Protein AF-A0A9E5UFJ0-F1 (afdb_monomer_lite)

Secondary structure (DSSP, 8-state):
-HHHHHHIIIIIHHHHHHHS---S--EEEEETHHHHHHHHHHHH-TTS-SEEEEES--TTHHHHHHHHHHHHHHHH-TT--EEEEEEEES--HHHHHHHHHHHHHHHHH--TTEEEEEEEETT--TTTHHHHHHHHHHHHHTTT-SPPHHHHTS-HHHHHHHHHHHHHHHTS-----HHHHHHHHHHHHHTT-HHHHHHHHHHHHHH-TT-SHHHHHHHHHHHHTT-HHHHHHHHHHHHHHHHHHT-TTHHHHHHHHHHHHHHTT--

Sequence (267 aa):
ADNFLKFFEQELIPYVSEQYRVKGYRILVGHSFGGLFTVNALLTEPEMFDAYVAISPTFWWDDNYLARKARPFFKKNPDLRKFLYISMGNEGQLMTESADRFTLLLENEAPDGLVWHYEFMGDEDHGSTPHLTIYKALEDLYDGWELPPGLLDSTVAAVHEHFLKLSNRFGYEIDVPEAVLNMMGYTALGREDFDKAIKIFQLNTKKYPNSANVYDSLGEGYEAMGEFVKARENYAIAVEKGEQSGDPNLPIYRQHLKNMQEQLGLQ

Radius of gyration: 25.71 Å; chains: 1; bounding box: 57×36×76 Å

pLDDT: mean 96.62, std 3.27, range [61.44, 98.94]

Foldseek 3Di:
DVVVVCCLVPPVVVVCVVVDVDDLAAEQAAAACGLVVQLVCCLPPVNSHAEGQRELYQQPPPNRVSLVSVQVSLVVCLPDAHEYEYEHELEDDSSVVSVVSSVVSCVVRHHPNYHYYYYYHDVDYSVRRRVVSVVVSCCVLCPLVDDDPVPLQPDPVVLQVSQVVVCVSRVHRRDSDLVSLLSSLVVCVVVVVLVRSLVSLVVSCVVCVLALVSLQSNLVSCVSVVVLVSSLVSLVSSLVSCVVVVPPCNVVSVVSNVVSCVVVVHD

Structure (mmCIF, N/CA/C/O backbone):
data_AF-A0A9E5UFJ0-F1
#
_entry.id   AF-A0A9E5UFJ0-F1
#
loop_
_atom_site.group_PDB
_atom_site.id
_atom_site.type_symbol
_atom_site.label_atom_id
_atom_site.label_alt_id
_atom_site.label_comp_id
_atom_site.label_asym_id
_atom_site.label_entity_id
_atom_site.label_seq_id
_atom_site.pdbx_PDB_ins_code
_atom_site.Cartn_x
_atom_site.Cartn_y
_atom_site.Cartn_z
_atom_site.occupancy
_atom_site.B_iso_or_equiv
_atom_site.auth_seq_id
_atom_site.auth_comp_id
_atom_site.auth_asym_id
_atom_site.auth_atom_id
_atom_site.pdbx_PDB_model_num
ATOM 1 N N . ALA A 1 1 ? 25.205 -0.911 -14.865 1.00 86.38 1 ALA A N 1
ATOM 2 C CA . ALA A 1 1 ? 23.984 -1.257 -14.112 1.00 86.38 1 ALA A CA 1
ATOM 3 C C . ALA A 1 1 ? 24.296 -2.256 -12.999 1.00 86.38 1 ALA A C 1
ATOM 5 O O . ALA A 1 1 ? 23.948 -1.985 -11.863 1.00 86.38 1 ALA A O 1
ATOM 6 N N . ASP A 1 2 ? 25.024 -3.335 -13.286 1.00 90.81 2 ASP A N 1
ATOM 7 C CA . ASP A 1 2 ? 25.264 -4.444 -12.344 1.00 90.81 2 ASP A CA 1
ATOM 8 C C . ASP A 1 2 ? 25.906 -4.029 -11.013 1.00 90.81 2 ASP A C 1
ATOM 10 O O . ASP A 1 2 ? 25.433 -4.432 -9.958 1.00 90.81 2 ASP A O 1
ATOM 14 N N . ASN A 1 3 ? 26.932 -3.168 -11.025 1.00 95.75 3 ASN A N 1
ATOM 15 C CA . ASN A 1 3 ? 27.520 -2.662 -9.774 1.00 95.75 3 ASN A CA 1
ATOM 16 C C . ASN A 1 3 ? 26.509 -1.868 -8.931 1.00 95.75 3 ASN A C 1
ATOM 18 O O . ASN A 1 3 ? 26.571 -1.907 -7.709 1.00 95.75 3 ASN A O 1
ATOM 22 N N . PHE A 1 4 ? 25.571 -1.169 -9.574 1.00 97.06 4 PHE A N 1
ATOM 23 C CA . PHE A 1 4 ? 24.539 -0.417 -8.866 1.00 97.06 4 PHE A CA 1
ATOM 24 C C . PHE A 1 4 ? 23.442 -1.342 -8.322 1.00 97.06 4 PHE A C 1
ATOM 26 O O . PHE A 1 4 ? 22.991 -1.143 -7.203 1.00 97.06 4 PHE A O 1
ATOM 33 N N . LEU A 1 5 ? 23.083 -2.412 -9.043 1.00 96.44 5 LEU A N 1
ATOM 34 C CA . LEU A 1 5 ? 22.211 -3.469 -8.511 1.00 96.44 5 LEU A CA 1
ATOM 35 C C . LEU A 1 5 ? 22.833 -4.163 -7.294 1.00 96.44 5 LEU A C 1
ATOM 37 O O . LEU A 1 5 ? 22.152 -4.357 -6.293 1.00 96.44 5 LEU A O 1
ATOM 41 N N . LYS A 1 6 ? 24.139 -4.456 -7.335 1.00 97.06 6 LYS A N 1
ATOM 42 C CA . LYS A 1 6 ? 24.862 -5.000 -6.175 1.00 97.06 6 LYS A CA 1
ATOM 43 C C . LYS A 1 6 ? 24.830 -4.055 -4.981 1.00 97.06 6 LYS A C 1
ATOM 45 O O . LYS A 1 6 ? 24.650 -4.518 -3.865 1.00 97.06 6 LYS A O 1
ATOM 50 N N . PHE A 1 7 ? 24.954 -2.749 -5.208 1.00 98.12 7 PHE A N 1
ATOM 51 C CA . PHE A 1 7 ? 24.776 -1.760 -4.146 1.00 98.12 7 PHE A CA 1
ATOM 52 C C . PHE A 1 7 ? 23.373 -1.845 -3.515 1.00 98.12 7 PHE A C 1
ATOM 54 O O . PHE A 1 7 ? 23.260 -1.861 -2.290 1.00 98.12 7 PHE A O 1
ATOM 61 N N . PHE A 1 8 ? 22.304 -1.964 -4.315 1.00 97.56 8 PHE A N 1
ATOM 62 C CA . PHE A 1 8 ? 20.954 -2.168 -3.770 1.00 97.56 8 PHE A CA 1
ATOM 63 C C . PHE A 1 8 ? 20.869 -3.429 -2.909 1.00 97.56 8 PHE A C 1
ATOM 65 O O . PHE A 1 8 ? 20.405 -3.367 -1.772 1.00 97.56 8 PHE A O 1
ATOM 72 N N . GLU A 1 9 ? 21.328 -4.554 -3.450 1.00 96.12 9 GLU A N 1
ATOM 73 C CA . GLU A 1 9 ? 21.218 -5.871 -2.826 1.00 96.12 9 GLU A CA 1
ATOM 74 C C . GLU A 1 9 ? 22.064 -6.006 -1.553 1.00 96.12 9 GLU A C 1
ATOM 76 O O . GLU A 1 9 ? 21.598 -6.546 -0.552 1.00 96.12 9 GLU A O 1
ATOM 81 N N . GLN A 1 10 ? 23.309 -5.532 -1.593 1.00 97.81 10 GLN A N 1
ATOM 82 C CA . GLN A 1 10 ? 24.324 -5.844 -0.584 1.00 97.81 10 GLN A CA 1
ATOM 83 C C . GLN A 1 10 ? 24.510 -4.728 0.442 1.00 97.81 10 GLN A C 1
ATOM 85 O O . GLN A 1 10 ? 25.024 -4.989 1.527 1.00 97.81 10 GLN A O 1
ATOM 90 N N . GLU A 1 11 ? 24.091 -3.501 0.123 1.00 98.38 11 GLU A N 1
ATOM 91 C CA . GLU A 1 11 ? 24.299 -2.340 0.990 1.00 98.38 11 GLU A CA 1
ATOM 92 C C . GLU A 1 11 ? 22.971 -1.678 1.367 1.00 98.38 11 GLU A C 1
ATOM 94 O O . GLU A 1 11 ? 22.593 -1.676 2.539 1.00 98.38 11 GLU A O 1
ATOM 99 N N . LEU A 1 12 ? 22.223 -1.150 0.391 1.00 97.88 12 LEU A N 1
ATOM 100 C CA . LEU A 1 12 ? 21.069 -0.291 0.675 1.00 97.88 12 LEU A CA 1
ATOM 101 C C . LEU A 1 12 ? 19.893 -1.044 1.311 1.00 97.88 12 LEU A C 1
ATOM 103 O O . LEU A 1 12 ? 19.375 -0.613 2.342 1.00 97.88 12 LEU A O 1
ATOM 107 N N . ILE A 1 13 ? 19.452 -2.154 0.711 1.00 96.69 13 ILE A N 1
ATOM 108 C CA . ILE A 1 13 ? 18.313 -2.930 1.225 1.00 96.69 13 ILE A CA 1
ATOM 109 C C . ILE A 1 13 ? 18.620 -3.502 2.623 1.00 96.69 13 ILE A C 1
ATOM 111 O O . ILE A 1 13 ? 17.766 -3.343 3.506 1.00 96.69 13 ILE A O 1
ATOM 115 N N . PRO A 1 14 ? 19.799 -4.111 2.880 1.00 97.44 14 PRO A N 1
ATOM 116 C CA . PRO A 1 14 ? 20.175 -4.554 4.221 1.00 97.44 14 PRO A CA 1
ATOM 117 C C . PRO A 1 14 ? 20.192 -3.415 5.242 1.00 97.44 14 PRO A C 1
ATOM 119 O O . PRO A 1 14 ? 19.582 -3.553 6.300 1.00 97.44 14 PRO A O 1
ATOM 122 N N . TYR A 1 15 ? 20.799 -2.272 4.902 1.00 98.19 15 TYR A N 1
ATOM 123 C CA . TYR A 1 15 ? 20.869 -1.117 5.798 1.00 98.19 15 TYR A CA 1
ATOM 124 C C . TYR A 1 15 ? 19.476 -0.636 6.227 1.00 98.19 15 TYR A C 1
ATOM 126 O O . TYR A 1 15 ? 19.201 -0.503 7.417 1.00 98.19 15 TYR A O 1
ATOM 134 N N . VAL A 1 16 ? 18.558 -0.429 5.277 1.00 97.25 16 VAL A N 1
ATOM 135 C CA . VAL A 1 16 ? 17.190 0.019 5.599 1.00 97.25 16 VAL A CA 1
ATOM 136 C C . VAL A 1 16 ? 16.449 -1.026 6.440 1.00 97.25 16 VAL A C 1
ATOM 138 O O . VAL A 1 16 ? 15.744 -0.662 7.380 1.00 97.25 16 VAL A O 1
ATOM 141 N N . SER A 1 17 ? 16.632 -2.313 6.136 1.00 95.38 17 SER A N 1
ATOM 142 C CA . SER A 1 17 ? 15.972 -3.410 6.859 1.00 95.38 17 SER A CA 1
ATOM 143 C C . SER A 1 17 ? 16.470 -3.562 8.301 1.00 95.38 17 SER A C 1
ATOM 145 O O . SER A 1 17 ? 15.717 -4.014 9.159 1.00 95.38 17 SER A O 1
ATOM 147 N N . GLU A 1 18 ? 17.720 -3.188 8.581 1.00 97.38 18 GLU A N 1
ATOM 148 C CA . GLU A 1 18 ? 18.283 -3.184 9.936 1.00 97.38 18 GLU A CA 1
ATOM 149 C C . GLU A 1 18 ? 17.803 -1.975 10.753 1.00 97.38 18 GLU A C 1
ATOM 151 O O . GLU A 1 18 ? 17.524 -2.097 11.945 1.00 97.38 18 GLU A O 1
ATOM 156 N N . GLN A 1 19 ? 17.681 -0.806 10.118 1.00 97.94 19 GLN A N 1
ATOM 157 C CA . GLN A 1 19 ? 17.312 0.437 10.805 1.00 97.94 19 GLN A CA 1
ATOM 158 C C . GLN A 1 19 ? 15.801 0.594 11.018 1.00 97.94 19 GLN A C 1
ATOM 160 O O . GLN A 1 19 ? 15.373 1.278 11.951 1.00 97.94 19 GLN A O 1
ATOM 165 N N . TYR A 1 20 ? 14.978 -0.025 10.169 1.00 96.88 20 TYR A N 1
ATOM 166 C CA . TYR A 1 20 ? 13.533 0.171 10.169 1.00 96.88 20 TYR A CA 1
ATOM 167 C C . TYR A 1 20 ? 12.770 -1.147 10.077 1.00 96.88 20 TYR A C 1
ATOM 169 O O . TYR A 1 20 ? 13.178 -2.099 9.417 1.00 96.88 20 TYR A O 1
ATOM 177 N N . ARG A 1 21 ? 11.576 -1.175 10.682 1.00 94.06 21 ARG A N 1
ATOM 178 C CA . ARG A 1 21 ? 10.608 -2.254 10.452 1.00 94.06 21 ARG A CA 1
ATOM 179 C C . ARG A 1 21 ? 10.022 -2.109 9.052 1.00 94.06 21 ARG A C 1
ATOM 181 O O . ARG A 1 21 ? 9.056 -1.376 8.856 1.00 94.06 21 ARG A O 1
ATOM 188 N N . VAL A 1 22 ? 10.614 -2.805 8.095 1.00 93.38 22 VAL A N 1
ATOM 189 C CA . VAL A 1 22 ? 10.139 -2.852 6.711 1.00 93.38 22 VAL A CA 1
ATOM 190 C C . VAL A 1 22 ? 9.169 -4.011 6.490 1.00 93.38 22 VAL A C 1
ATOM 192 O O . VAL A 1 22 ? 9.245 -5.048 7.150 1.00 93.38 22 VAL A O 1
ATOM 195 N N . LYS A 1 23 ? 8.248 -3.835 5.541 1.00 90.31 23 LYS A N 1
ATOM 196 C CA . LYS A 1 23 ? 7.458 -4.928 4.960 1.00 90.31 23 LYS A CA 1
ATOM 197 C C . LYS A 1 23 ? 8.172 -5.452 3.709 1.00 90.31 23 LYS A C 1
ATOM 199 O O . LYS A 1 23 ? 9.021 -4.767 3.148 1.00 90.31 23 LYS A O 1
ATOM 204 N N . GLY A 1 24 ? 7.852 -6.677 3.298 1.00 86.06 24 GLY A N 1
ATOM 205 C CA . GLY A 1 24 ? 8.585 -7.391 2.245 1.00 86.06 24 GLY A CA 1
ATOM 206 C C . GLY A 1 24 ? 8.405 -6.853 0.822 1.00 86.06 24 GLY A C 1
ATOM 207 O O . GLY A 1 24 ? 9.169 -7.263 -0.042 1.00 86.06 24 GLY A O 1
ATOM 208 N N . TYR A 1 25 ? 7.447 -5.949 0.589 1.00 95.50 25 TYR A N 1
ATOM 209 C CA . TYR A 1 25 ? 7.099 -5.452 -0.744 1.00 95.50 25 TYR A CA 1
ATOM 210 C C . TYR A 1 25 ? 7.914 -4.214 -1.128 1.00 95.50 25 TYR A C 1
ATOM 212 O O . TYR A 1 25 ? 7.813 -3.175 -0.468 1.00 95.50 25 TYR A O 1
ATOM 220 N N . ARG A 1 26 ? 8.717 -4.306 -2.191 1.00 97.12 26 ARG A N 1
ATOM 221 C CA . ARG A 1 26 ? 9.642 -3.240 -2.609 1.00 97.12 26 ARG A CA 1
ATOM 222 C C . ARG A 1 26 ? 9.256 -2.661 -3.966 1.00 97.12 26 ARG A C 1
ATOM 224 O O . ARG A 1 26 ? 9.052 -3.393 -4.931 1.00 97.12 26 ARG A O 1
ATOM 231 N N . ILE A 1 27 ? 9.223 -1.333 -4.045 1.00 98.25 27 ILE A N 1
ATOM 232 C CA . ILE A 1 27 ? 8.884 -0.583 -5.259 1.00 98.25 27 ILE A CA 1
ATOM 233 C C . ILE A 1 27 ? 10.139 0.147 -5.744 1.00 98.25 27 ILE A C 1
ATOM 235 O O . ILE A 1 27 ? 10.720 0.931 -4.993 1.00 98.25 27 ILE A O 1
ATOM 239 N N . LEU A 1 28 ? 10.552 -0.088 -6.991 1.00 98.69 28 LEU A N 1
ATOM 240 C CA . LEU A 1 28 ? 11.631 0.659 -7.637 1.00 98.69 28 LEU A CA 1
ATOM 241 C C . LEU A 1 28 ? 11.049 1.719 -8.572 1.00 98.69 28 LEU A C 1
ATOM 243 O O . LEU A 1 28 ? 10.367 1.391 -9.540 1.00 98.69 28 LEU A O 1
ATOM 247 N N . VAL A 1 29 ? 11.364 2.986 -8.312 1.00 98.75 29 VAL A N 1
ATOM 248 C CA . VAL A 1 29 ? 10.934 4.124 -9.134 1.00 98.75 29 VAL A CA 1
ATOM 249 C C . VAL A 1 29 ? 12.154 4.760 -9.787 1.00 98.75 29 VAL A C 1
ATOM 251 O O . VAL A 1 29 ? 13.131 5.068 -9.105 1.00 98.75 29 VAL A O 1
ATOM 254 N N . GLY A 1 30 ? 12.104 4.979 -11.099 1.00 98.50 30 GLY A N 1
ATOM 255 C CA . GLY A 1 30 ? 13.200 5.608 -11.830 1.00 98.50 30 GLY A CA 1
ATOM 256 C C . GLY A 1 30 ? 12.712 6.472 -12.982 1.00 98.50 30 GLY A C 1
ATOM 257 O O . GLY A 1 30 ? 11.787 6.095 -13.694 1.00 98.50 30 GLY A O 1
ATOM 258 N N . HIS A 1 31 ? 13.366 7.618 -13.178 1.00 98.62 31 HIS A N 1
ATOM 259 C CA . HIS A 1 31 ? 13.064 8.591 -14.232 1.00 98.62 31 HIS A CA 1
ATOM 260 C C . HIS A 1 31 ? 14.179 8.671 -15.271 1.00 98.62 31 HIS A C 1
ATOM 262 O O . HIS A 1 31 ? 15.356 8.621 -14.909 1.00 98.62 31 HIS A O 1
ATOM 268 N N . SER A 1 32 ? 13.829 8.784 -16.556 1.00 97.62 32 SER A N 1
ATOM 269 C CA . SER A 1 32 ? 14.792 8.917 -17.657 1.00 97.62 32 SER A CA 1
ATOM 270 C C . SER A 1 32 ? 15.726 7.697 -17.737 1.00 97.62 32 SER A C 1
ATOM 272 O O . SER A 1 32 ? 15.267 6.552 -17.809 1.00 97.62 32 SER A O 1
ATOM 274 N N . PHE A 1 33 ? 17.043 7.886 -17.629 1.00 97.44 33 PHE A N 1
ATOM 275 C CA . PHE A 1 33 ? 18.000 6.783 -17.459 1.00 97.44 33 PHE A CA 1
ATOM 276 C C . PHE A 1 33 ? 17.751 5.944 -16.197 1.00 97.44 33 PHE A C 1
ATOM 278 O O . PHE A 1 33 ? 18.062 4.754 -16.178 1.00 97.44 33 PHE A O 1
ATOM 285 N N . GLY A 1 34 ? 17.161 6.532 -15.156 1.00 98.19 34 GLY A N 1
ATOM 286 C CA . GLY A 1 34 ? 16.645 5.794 -14.008 1.00 98.19 34 GLY A CA 1
ATOM 287 C C . GLY A 1 34 ? 15.499 4.863 -14.402 1.00 98.19 34 GLY A C 1
ATOM 288 O O . GLY A 1 34 ? 15.474 3.731 -13.944 1.00 98.19 34 GLY A O 1
ATOM 289 N N . GLY A 1 35 ? 14.608 5.279 -15.307 1.00 98.31 35 GLY A N 1
ATOM 290 C CA . GLY A 1 35 ? 13.542 4.426 -15.846 1.00 98.31 35 GLY A CA 1
ATOM 291 C C . GLY A 1 35 ? 14.097 3.274 -16.687 1.00 98.31 35 GLY A C 1
ATOM 292 O O . GLY A 1 35 ? 13.662 2.131 -16.548 1.00 98.31 35 GLY A O 1
ATOM 293 N N . LEU A 1 36 ? 15.140 3.541 -17.485 1.00 98.12 36 LEU A N 1
ATOM 294 C CA . LEU A 1 36 ? 15.909 2.496 -18.172 1.00 98.12 36 LEU A CA 1
ATOM 295 C C . LEU A 1 36 ? 16.512 1.500 -17.163 1.00 98.12 36 LEU A C 1
ATOM 297 O O . LEU A 1 36 ? 16.422 0.287 -17.351 1.00 98.12 36 LEU A O 1
ATOM 301 N N . PHE A 1 37 ? 17.108 1.993 -16.074 1.00 98.56 37 PHE A N 1
ATOM 302 C CA . PHE A 1 37 ? 17.633 1.143 -15.005 1.00 98.56 37 PHE A CA 1
ATOM 303 C C . PHE A 1 37 ? 16.533 0.328 -14.316 1.00 98.56 37 PHE A C 1
ATOM 305 O O . PHE A 1 37 ? 16.739 -0.861 -14.085 1.00 98.56 37 PHE A O 1
ATOM 312 N N . THR A 1 38 ? 15.370 0.923 -14.047 1.00 98.75 38 THR A N 1
ATOM 313 C CA . THR A 1 38 ? 14.215 0.256 -13.435 1.00 98.75 38 THR A CA 1
ATOM 314 C C . THR A 1 38 ? 13.783 -0.961 -14.245 1.00 98.75 38 THR A C 1
ATOM 316 O O . THR A 1 38 ? 13.687 -2.063 -13.708 1.00 98.75 38 THR A O 1
ATOM 319 N N . VAL A 1 39 ? 13.605 -0.802 -15.558 1.00 98.56 39 VAL A N 1
ATOM 320 C CA . VAL A 1 39 ? 13.238 -1.928 -16.427 1.00 98.56 39 VAL A CA 1
ATOM 321 C C . VAL A 1 39 ? 14.403 -2.909 -16.579 1.00 98.56 39 VAL A C 1
ATOM 323 O O . VAL A 1 39 ? 14.191 -4.118 -16.610 1.00 98.56 39 VAL A O 1
ATOM 326 N N . ASN A 1 40 ? 15.654 -2.438 -16.607 1.00 98.25 40 ASN A N 1
ATOM 327 C CA . ASN A 1 40 ? 16.800 -3.343 -16.580 1.00 98.25 40 ASN A CA 1
ATOM 328 C C . ASN A 1 40 ? 16.813 -4.220 -15.319 1.00 98.25 40 ASN A C 1
ATOM 330 O O . ASN A 1 40 ? 17.092 -5.406 -15.444 1.00 98.25 40 ASN A O 1
ATOM 334 N N . ALA A 1 41 ? 16.517 -3.653 -14.145 1.00 98.50 41 ALA A N 1
ATOM 335 C CA . ALA A 1 41 ? 16.480 -4.366 -12.873 1.00 98.50 41 ALA A CA 1
ATOM 336 C C . ALA A 1 41 ? 15.439 -5.494 -12.893 1.00 98.50 41 ALA A C 1
ATOM 338 O O . ALA A 1 41 ? 15.769 -6.614 -12.515 1.00 98.50 41 ALA A O 1
ATOM 339 N N . LEU A 1 42 ? 14.237 -5.236 -13.428 1.00 98.56 42 LEU A N 1
ATOM 340 C CA . LEU A 1 42 ? 13.217 -6.266 -13.667 1.00 98.56 42 LEU A CA 1
ATOM 341 C C . LEU A 1 42 ? 13.755 -7.416 -14.533 1.00 98.56 42 LEU A C 1
ATOM 343 O O . LEU A 1 42 ? 13.532 -8.583 -14.234 1.00 98.56 42 LEU A O 1
ATOM 347 N N . LEU A 1 43 ? 14.483 -7.091 -15.603 1.00 97.75 43 LEU A N 1
ATOM 348 C CA . LEU A 1 43 ? 14.985 -8.072 -16.571 1.00 97.75 43 LEU A CA 1
ATOM 349 C C . LEU A 1 43 ? 16.277 -8.790 -16.134 1.00 97.75 43 LEU A C 1
ATOM 351 O O . LEU A 1 43 ? 16.757 -9.664 -16.861 1.00 97.75 43 LEU A O 1
ATOM 355 N N . THR A 1 44 ? 16.889 -8.408 -15.008 1.00 96.31 44 THR A N 1
ATOM 356 C CA . THR A 1 44 ? 18.116 -9.041 -14.483 1.00 9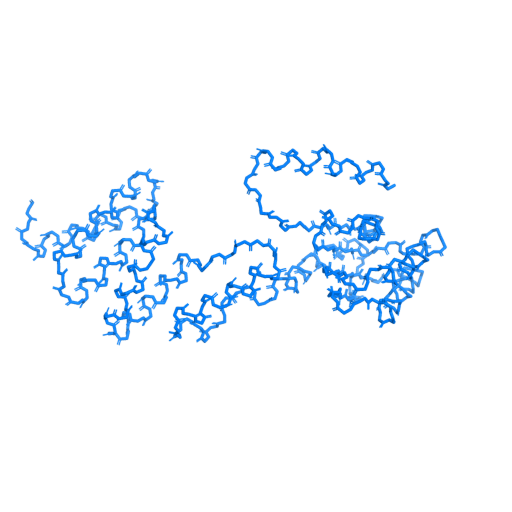6.31 44 THR A CA 1
ATOM 357 C C . THR A 1 44 ? 17.921 -9.704 -13.139 1.00 96.31 44 THR A C 1
ATOM 359 O O . THR A 1 44 ? 18.329 -10.845 -12.979 1.00 96.31 44 THR A O 1
ATOM 362 N N . GLU A 1 45 ? 17.310 -8.987 -12.201 1.00 96.56 45 GLU A N 1
ATOM 363 C CA . GLU A 1 45 ? 17.154 -9.384 -10.804 1.00 96.56 45 GLU A CA 1
ATOM 364 C C . GLU A 1 45 ? 15.684 -9.175 -10.393 1.00 96.56 45 GLU A C 1
ATOM 366 O O . GLU A 1 45 ? 15.386 -8.320 -9.551 1.00 96.56 45 GLU A O 1
ATOM 371 N N . PRO A 1 46 ? 14.733 -9.908 -11.014 1.00 96.19 46 PRO A N 1
ATOM 372 C CA . PRO A 1 46 ? 13.297 -9.708 -10.799 1.00 96.19 46 PRO A CA 1
ATOM 373 C C . PRO A 1 46 ? 12.855 -9.939 -9.349 1.00 96.19 46 PRO A C 1
ATOM 375 O O . PRO A 1 46 ? 11.807 -9.449 -8.951 1.00 96.19 46 PRO A O 1
ATOM 378 N N . GLU A 1 47 ? 13.634 -10.666 -8.546 1.00 95.19 47 GLU A N 1
ATOM 379 C CA . GLU A 1 47 ? 13.322 -10.930 -7.135 1.00 95.19 47 GLU A CA 1
ATOM 380 C C . GLU A 1 47 ? 13.749 -9.798 -6.191 1.00 95.19 47 GLU A C 1
ATOM 382 O O . GLU A 1 47 ? 13.374 -9.790 -5.021 1.00 95.19 47 GLU A O 1
ATOM 387 N N . MET A 1 48 ? 14.518 -8.821 -6.681 1.00 96.25 48 MET A N 1
ATOM 388 C CA . MET A 1 48 ? 14.974 -7.700 -5.857 1.00 96.25 48 MET A CA 1
ATOM 389 C C . MET A 1 48 ? 13.833 -6.727 -5.521 1.00 96.25 48 MET A C 1
ATOM 391 O O . MET A 1 48 ? 13.839 -6.121 -4.446 1.00 96.25 48 MET A O 1
ATOM 395 N N . PHE A 1 49 ? 12.855 -6.588 -6.421 1.00 97.88 49 PHE A N 1
ATOM 396 C CA . PHE A 1 49 ? 11.694 -5.712 -6.260 1.00 97.88 49 PHE A CA 1
ATOM 397 C C . PHE A 1 49 ? 10.407 -6.416 -6.703 1.00 97.88 49 PHE A C 1
ATOM 399 O O . PHE A 1 49 ? 10.436 -7.405 -7.433 1.00 97.88 49 PHE A O 1
ATOM 406 N N . ASP A 1 50 ? 9.263 -5.899 -6.269 1.00 97.75 50 ASP A N 1
ATOM 407 C CA . ASP A 1 50 ? 7.940 -6.461 -6.563 1.00 97.75 50 ASP A CA 1
ATOM 408 C C . ASP A 1 50 ? 7.158 -5.607 -7.564 1.00 97.75 50 ASP A C 1
ATOM 410 O O . ASP A 1 50 ? 6.371 -6.126 -8.362 1.00 97.75 50 ASP A O 1
ATOM 414 N N . ALA A 1 51 ? 7.430 -4.301 -7.557 1.00 98.56 51 ALA A N 1
ATOM 415 C CA . ALA A 1 51 ? 6.839 -3.324 -8.454 1.00 98.56 51 ALA A CA 1
ATOM 416 C C . ALA A 1 51 ? 7.900 -2.380 -9.032 1.00 98.56 51 ALA A C 1
ATOM 418 O O . ALA A 1 51 ? 8.854 -1.983 -8.358 1.00 98.56 51 ALA A O 1
ATOM 419 N N . TYR A 1 52 ? 7.695 -1.993 -10.285 1.00 98.81 52 TYR A N 1
ATOM 420 C CA . TYR A 1 52 ? 8.615 -1.190 -11.076 1.00 98.81 52 TYR A CA 1
ATOM 421 C C . TYR A 1 52 ? 7.853 -0.019 -11.695 1.00 98.81 52 TYR A C 1
ATOM 423 O O . TYR A 1 52 ? 6.879 -0.222 -12.410 1.00 98.81 52 TYR A O 1
ATOM 431 N N . VAL A 1 53 ? 8.299 1.208 -11.441 1.00 98.94 53 VAL A N 1
ATOM 432 C CA . VAL A 1 53 ? 7.721 2.432 -12.011 1.00 98.94 53 VAL A CA 1
ATOM 433 C C . VAL A 1 53 ? 8.795 3.118 -12.848 1.00 98.94 53 VAL A C 1
ATOM 435 O O . VAL A 1 53 ? 9.750 3.700 -12.324 1.00 98.94 53 VAL A O 1
ATOM 438 N N . ALA A 1 54 ? 8.671 2.990 -14.165 1.00 98.75 54 ALA A N 1
ATOM 439 C CA . ALA A 1 54 ? 9.595 3.518 -15.154 1.00 98.75 54 ALA A CA 1
ATOM 440 C C . ALA A 1 54 ? 9.006 4.782 -15.793 1.00 98.75 54 ALA A C 1
ATOM 442 O O . ALA A 1 54 ? 8.136 4.727 -16.658 1.00 98.75 54 ALA A O 1
ATOM 443 N N . ILE A 1 55 ? 9.502 5.932 -15.354 1.00 98.69 55 ILE A N 1
ATOM 444 C CA . ILE A 1 55 ? 9.026 7.254 -15.757 1.00 98.69 55 ILE A CA 1
ATOM 445 C C . ILE A 1 55 ? 9.873 7.735 -16.936 1.00 98.69 55 ILE A C 1
ATOM 447 O O . ILE A 1 55 ? 11.096 7.847 -16.798 1.00 98.69 55 ILE A O 1
ATOM 451 N N . SER A 1 56 ? 9.247 8.033 -18.075 1.00 98.06 56 SER A N 1
ATOM 452 C CA . SER A 1 56 ? 9.924 8.505 -19.294 1.00 98.06 56 SER A CA 1
ATOM 453 C C . SER A 1 56 ? 11.214 7.721 -19.617 1.00 98.06 56 SER A C 1
ATOM 455 O O . SER A 1 56 ? 12.286 8.320 -19.754 1.00 98.06 56 SER A O 1
ATOM 457 N N . PRO A 1 57 ? 11.184 6.372 -19.655 1.00 98.06 57 PRO A N 1
ATOM 458 C CA . PRO A 1 57 ? 12.392 5.565 -19.791 1.00 98.06 57 PRO A CA 1
ATOM 459 C C . PRO A 1 57 ? 13.063 5.760 -21.157 1.00 98.06 57 PRO A C 1
ATOM 461 O O . PRO A 1 57 ? 12.418 5.741 -22.204 1.00 98.06 57 PRO A O 1
ATOM 464 N N . THR A 1 58 ? 14.392 5.866 -21.157 1.00 97.00 58 THR A N 1
ATOM 465 C CA . THR A 1 58 ? 15.218 6.094 -22.359 1.00 97.00 58 THR A CA 1
ATOM 466 C C . THR A 1 58 ? 15.384 4.829 -23.225 1.00 97.00 58 THR A C 1
ATOM 468 O O . THR A 1 58 ? 16.501 4.367 -23.461 1.00 97.00 58 THR A O 1
ATOM 471 N N . PHE A 1 59 ? 14.290 4.216 -23.690 1.00 97.44 59 PHE A N 1
ATOM 472 C CA . PHE A 1 59 ? 14.314 2.895 -24.341 1.00 97.44 59 PHE A CA 1
ATOM 473 C C . PHE A 1 59 ? 15.106 2.820 -25.648 1.00 97.44 59 PHE A C 1
ATOM 475 O O . PHE A 1 59 ? 15.590 1.742 -25.984 1.00 97.44 59 PHE A O 1
ATOM 482 N N . TRP A 1 60 ? 15.282 3.928 -26.372 1.00 94.94 60 TRP A N 1
ATOM 483 C CA . TRP A 1 60 ? 16.084 3.969 -27.601 1.00 94.94 60 TRP A CA 1
ATOM 484 C C . TRP A 1 60 ? 17.580 3.695 -27.372 1.00 94.94 60 TRP A C 1
ATOM 486 O O . TRP A 1 60 ? 18.304 3.412 -28.329 1.00 94.94 60 TRP A O 1
ATOM 496 N N . TRP A 1 61 ? 18.058 3.784 -26.126 1.00 95.69 61 TRP A N 1
ATOM 497 C CA . TRP A 1 61 ? 19.471 3.640 -25.786 1.00 95.69 61 TRP A CA 1
ATOM 498 C C . TRP A 1 61 ? 20.063 2.292 -26.242 1.00 95.69 61 TRP A C 1
ATOM 500 O O . TRP A 1 61 ? 19.409 1.246 -26.170 1.00 95.69 61 TRP A O 1
ATOM 510 N N . ASP A 1 62 ? 21.318 2.340 -26.709 1.00 93.06 62 ASP A N 1
ATOM 511 C CA . ASP A 1 62 ? 22.104 1.190 -27.190 1.00 93.06 62 ASP A CA 1
ATOM 512 C C . ASP A 1 62 ? 21.315 0.290 -28.161 1.00 93.06 62 ASP A C 1
ATOM 514 O O . ASP A 1 62 ? 21.208 -0.926 -27.995 1.00 93.06 62 ASP A O 1
ATOM 518 N N . ASP A 1 63 ? 20.708 0.919 -29.175 1.00 92.06 63 ASP A N 1
ATOM 519 C CA . ASP A 1 63 ? 19.940 0.264 -30.243 1.00 92.06 63 ASP A CA 1
ATOM 520 C C . ASP A 1 63 ? 18.684 -0.494 -29.739 1.00 92.06 63 ASP A C 1
ATOM 522 O O . ASP A 1 63 ? 18.296 -1.545 -30.246 1.00 92.06 63 ASP A O 1
ATOM 526 N N . ASN A 1 64 ? 17.996 0.048 -28.729 1.00 91.94 64 ASN A N 1
ATOM 527 C CA . ASN A 1 64 ? 16.876 -0.604 -28.030 1.00 91.94 64 ASN A CA 1
ATOM 528 C C . ASN A 1 64 ? 17.310 -1.826 -27.193 1.00 91.94 64 ASN A C 1
ATOM 530 O O . ASN A 1 64 ? 16.677 -2.889 -27.222 1.00 91.94 64 ASN A O 1
ATOM 534 N N . TYR A 1 65 ? 18.390 -1.677 -26.417 1.00 95.00 65 TYR A N 1
ATOM 535 C CA . TYR A 1 65 ? 18.981 -2.738 -25.590 1.00 95.00 65 TYR A CA 1
ATOM 536 C C . TYR A 1 65 ? 17.963 -3.523 -24.748 1.00 95.00 65 TYR A C 1
ATOM 538 O O . TYR A 1 65 ? 17.982 -4.758 -24.748 1.00 95.00 65 TYR A O 1
ATOM 546 N N . LEU A 1 66 ? 17.035 -2.838 -24.069 1.00 96.12 66 LEU A N 1
ATOM 547 C CA . LEU A 1 66 ? 16.046 -3.514 -23.222 1.00 96.12 66 LEU A CA 1
ATOM 548 C C . LEU A 1 66 ? 15.040 -4.341 -24.016 1.00 96.12 66 LEU A C 1
ATOM 550 O O . LEU A 1 66 ? 14.676 -5.420 -23.559 1.00 96.12 66 LEU A O 1
ATOM 554 N N . ALA A 1 67 ? 14.650 -3.912 -25.218 1.00 94.75 67 ALA A N 1
ATOM 555 C CA . ALA A 1 67 ? 13.779 -4.711 -26.074 1.00 94.75 67 ALA A CA 1
ATOM 556 C C . ALA A 1 67 ? 14.469 -6.020 -26.494 1.00 94.75 67 ALA A C 1
ATOM 558 O O . ALA A 1 67 ? 13.862 -7.091 -26.451 1.00 94.75 67 ALA A O 1
ATOM 559 N N . ARG A 1 68 ? 15.769 -5.971 -26.825 1.00 94.62 68 ARG A N 1
ATOM 560 C CA . ARG A 1 68 ? 16.551 -7.183 -27.141 1.00 94.62 68 ARG A CA 1
ATOM 561 C C . ARG A 1 68 ? 16.680 -8.129 -25.943 1.00 94.62 68 ARG A C 1
ATOM 563 O O . ARG A 1 68 ? 16.734 -9.341 -26.133 1.00 94.62 68 ARG A O 1
ATOM 570 N N . LYS A 1 69 ? 16.716 -7.587 -24.723 1.00 96.19 69 LYS A N 1
ATOM 571 C CA . LYS A 1 69 ? 16.833 -8.349 -23.470 1.00 96.19 69 LYS A CA 1
ATOM 572 C C . LYS A 1 69 ? 15.504 -8.934 -22.986 1.00 96.19 69 LYS A C 1
ATOM 574 O O . LYS A 1 69 ? 15.488 -10.055 -22.484 1.00 96.19 69 LYS A O 1
ATOM 579 N N . ALA A 1 70 ? 14.404 -8.206 -23.161 1.00 97.50 70 ALA A N 1
ATOM 580 C CA . ALA A 1 70 ? 13.085 -8.586 -22.663 1.00 97.50 70 ALA A CA 1
ATOM 581 C C . ALA A 1 70 ? 12.555 -9.870 -23.317 1.00 97.50 70 ALA A C 1
ATOM 583 O O . ALA A 1 70 ? 12.101 -10.769 -22.614 1.00 97.50 70 ALA A O 1
ATOM 584 N N . ARG A 1 71 ? 12.709 -10.018 -24.642 1.00 95.19 71 ARG A N 1
ATOM 585 C CA . ARG A 1 71 ? 12.221 -11.198 -25.387 1.00 95.19 71 ARG A CA 1
ATOM 586 C C . ARG A 1 71 ? 12.726 -12.545 -24.841 1.00 95.19 71 ARG A C 1
ATOM 588 O O . ARG A 1 71 ? 11.914 -13.407 -24.501 1.00 95.19 71 ARG A O 1
ATOM 595 N N . PRO A 1 72 ? 14.050 -12.794 -24.740 1.00 97.31 72 PRO A N 1
ATOM 596 C CA . PRO A 1 72 ? 14.541 -14.048 -24.170 1.00 97.31 72 PRO A CA 1
ATOM 597 C C . PRO A 1 72 ? 14.240 -14.170 -22.672 1.00 97.31 72 PRO A C 1
ATOM 599 O O . PRO A 1 72 ? 14.074 -15.287 -22.184 1.00 97.31 72 PRO A O 1
ATOM 602 N N . PHE A 1 73 ? 14.157 -13.050 -21.945 1.00 98.25 73 PHE A N 1
ATOM 603 C CA . PHE A 1 73 ? 13.828 -13.055 -20.524 1.00 98.25 73 PHE A CA 1
ATOM 604 C C . PHE A 1 73 ? 12.400 -13.553 -20.270 1.00 98.25 73 PHE A C 1
ATOM 606 O O . PHE A 1 73 ? 12.237 -14.492 -19.495 1.00 98.25 73 PHE A O 1
ATOM 613 N N . PHE A 1 74 ? 11.381 -13.014 -20.945 1.00 98.06 74 PHE A N 1
ATOM 614 C CA . PHE A 1 74 ? 9.995 -13.448 -20.732 1.00 98.06 74 PHE A CA 1
ATOM 615 C C . PHE A 1 74 ? 9.772 -14.903 -21.144 1.00 98.06 74 PHE A C 1
ATOM 617 O O . PHE A 1 74 ? 9.152 -15.661 -20.404 1.00 98.06 74 PHE A O 1
ATOM 624 N N . LYS A 1 75 ? 10.397 -15.355 -22.240 1.00 96.75 75 LYS A N 1
ATOM 625 C CA . LYS A 1 75 ? 10.368 -16.776 -22.637 1.00 96.75 75 LYS A CA 1
ATOM 626 C C . LYS A 1 75 ? 10.943 -17.716 -21.577 1.00 96.75 75 LYS A C 1
ATOM 628 O O . LYS A 1 75 ? 10.501 -18.856 -21.471 1.00 96.75 75 LYS A O 1
ATOM 633 N N . LYS A 1 76 ? 11.952 -17.267 -20.826 1.00 98.00 76 LYS A N 1
ATOM 634 C CA . LYS A 1 76 ? 12.578 -18.050 -19.753 1.00 98.00 76 LYS A CA 1
ATOM 635 C C . LYS A 1 76 ? 11.792 -17.982 -18.437 1.00 98.00 76 LYS A C 1
ATOM 637 O O . LYS A 1 76 ? 11.944 -18.880 -17.617 1.00 98.00 76 LYS A O 1
ATOM 642 N N . ASN A 1 77 ? 10.968 -16.953 -18.245 1.00 97.94 77 ASN A N 1
ATOM 643 C CA . ASN A 1 77 ? 10.247 -16.687 -17.000 1.00 97.94 77 ASN A CA 1
ATOM 644 C C . ASN A 1 77 ? 8.725 -16.577 -17.243 1.00 97.94 77 ASN A C 1
ATOM 646 O O . ASN A 1 77 ? 8.153 -15.511 -17.013 1.00 97.94 77 ASN A O 1
ATOM 650 N N . PRO A 1 78 ? 8.054 -17.653 -17.704 1.00 97.31 78 PRO A N 1
ATOM 651 C CA . PRO A 1 78 ? 6.616 -17.625 -17.993 1.00 97.31 78 PRO A CA 1
ATOM 652 C C . PRO A 1 78 ? 5.749 -17.425 -16.739 1.00 97.31 78 PRO A C 1
ATOM 654 O O . PRO A 1 78 ? 4.630 -16.938 -16.840 1.00 97.31 78 PRO A O 1
ATOM 657 N N . ASP A 1 79 ? 6.275 -17.763 -15.559 1.00 96.94 79 ASP A N 1
ATOM 658 C CA . ASP A 1 79 ? 5.579 -17.639 -14.273 1.00 96.94 79 ASP A CA 1
ATOM 659 C C . ASP A 1 79 ? 5.891 -16.321 -13.539 1.00 96.94 79 ASP A C 1
ATOM 661 O O . ASP A 1 79 ? 5.567 -16.183 -12.357 1.00 96.94 79 ASP A O 1
ATOM 665 N N . LEU A 1 80 ? 6.546 -15.360 -14.205 1.00 97.75 80 LEU A N 1
ATOM 666 C CA . LEU A 1 80 ? 6.893 -14.068 -13.612 1.00 97.75 80 LEU A CA 1
ATOM 667 C C . LEU A 1 80 ? 5.631 -13.346 -13.129 1.00 97.75 80 LEU A C 1
ATOM 669 O O . LEU A 1 80 ? 4.693 -13.138 -13.896 1.00 97.75 80 LEU A O 1
ATOM 673 N N . ARG A 1 81 ? 5.645 -12.919 -11.863 1.00 96.38 81 ARG A N 1
ATOM 674 C CA . ARG A 1 81 ? 4.562 -12.158 -11.230 1.00 96.38 81 ARG A CA 1
ATOM 675 C C . ARG A 1 81 ? 5.104 -10.866 -10.651 1.00 96.38 81 ARG A C 1
ATOM 677 O O . ARG A 1 81 ? 5.725 -10.897 -9.593 1.00 96.38 81 ARG A O 1
ATOM 684 N N . LYS A 1 82 ? 4.912 -9.755 -11.359 1.00 97.94 82 LYS A N 1
ATOM 685 C CA . LYS A 1 82 ? 5.407 -8.423 -10.973 1.00 97.94 82 LYS A CA 1
ATOM 686 C C . LYS A 1 82 ? 4.452 -7.340 -11.468 1.00 97.94 82 LYS A C 1
ATOM 688 O O . LYS A 1 82 ? 3.593 -7.611 -12.304 1.00 97.94 82 LYS A O 1
ATOM 693 N N . PHE A 1 83 ? 4.626 -6.125 -10.960 1.00 98.50 83 PHE A N 1
ATOM 694 C CA . PHE A 1 83 ? 3.937 -4.934 -11.453 1.00 98.50 83 PHE A CA 1
ATOM 695 C C . PHE A 1 83 ? 4.907 -4.019 -12.212 1.00 98.50 83 PHE A C 1
ATOM 697 O O . PHE A 1 83 ? 6.010 -3.764 -11.727 1.00 98.50 83 PHE A O 1
ATOM 704 N N . LEU A 1 84 ? 4.508 -3.511 -13.378 1.00 98.81 84 LEU A N 1
ATOM 705 C CA . LEU A 1 84 ? 5.292 -2.564 -14.175 1.00 98.81 84 LEU A CA 1
ATOM 706 C C . LEU A 1 84 ? 4.425 -1.399 -14.668 1.00 98.81 84 LEU A C 1
ATOM 708 O O . LEU A 1 84 ? 3.555 -1.585 -15.508 1.00 98.81 84 LEU A O 1
ATOM 712 N N . TYR A 1 85 ? 4.719 -0.184 -14.220 1.00 98.81 85 TYR A N 1
ATOM 713 C CA . TYR A 1 85 ? 4.114 1.036 -14.750 1.00 98.81 85 TYR A CA 1
ATOM 714 C C . TYR A 1 85 ? 5.118 1.786 -15.617 1.00 98.81 85 TYR A C 1
ATOM 716 O O . TYR A 1 85 ? 6.232 2.067 -15.169 1.00 98.81 85 TYR A O 1
ATOM 724 N N . ILE A 1 86 ? 4.728 2.127 -16.840 1.00 98.75 86 ILE A N 1
ATOM 725 C CA . ILE A 1 86 ? 5.524 2.926 -17.768 1.00 98.75 86 ILE A CA 1
ATOM 726 C C . ILE A 1 86 ? 4.741 4.186 -18.112 1.00 98.75 86 ILE A C 1
ATOM 728 O O . ILE A 1 86 ? 3.576 4.109 -18.492 1.00 98.75 86 ILE A O 1
ATOM 732 N N . SER A 1 87 ? 5.393 5.341 -18.048 1.00 98.38 87 SER A N 1
ATOM 733 C CA . SER A 1 87 ? 4.835 6.579 -18.594 1.00 98.38 87 SER A CA 1
ATOM 734 C C . SER A 1 87 ? 5.754 7.218 -19.624 1.00 98.38 87 SER A C 1
ATOM 736 O O . SER A 1 87 ? 6.966 6.981 -19.635 1.00 98.38 87 SER A O 1
ATOM 738 N N . MET A 1 88 ? 5.170 8.039 -20.492 1.00 98.19 88 MET A N 1
ATOM 739 C CA . MET A 1 88 ? 5.893 8.846 -21.470 1.00 98.19 88 MET A CA 1
ATOM 740 C C . MET A 1 88 ? 5.194 10.194 -21.654 1.00 98.19 88 MET A C 1
ATOM 742 O O . MET A 1 88 ? 3.981 10.226 -21.850 1.00 98.19 88 MET A O 1
ATOM 746 N N . GLY A 1 89 ? 5.945 11.295 -21.595 1.00 97.38 89 GLY A N 1
ATOM 747 C CA . GLY A 1 89 ? 5.439 12.627 -21.934 1.00 97.38 89 GLY A CA 1
ATOM 748 C C . GLY A 1 89 ? 5.570 12.922 -23.428 1.00 97.38 89 GLY A C 1
ATOM 749 O O . GLY A 1 89 ? 6.035 12.095 -24.219 1.00 97.38 89 GLY A O 1
ATOM 750 N N . ASN A 1 90 ? 5.233 14.140 -23.837 1.00 96.81 90 ASN A N 1
ATOM 751 C CA . ASN A 1 90 ? 5.472 14.619 -25.194 1.00 96.81 90 ASN A CA 1
ATOM 752 C C . ASN A 1 90 ? 6.963 14.944 -25.423 1.00 96.81 90 ASN A C 1
ATOM 754 O O . ASN A 1 90 ? 7.405 16.088 -25.335 1.00 96.81 90 ASN A O 1
ATOM 758 N N . GLU A 1 91 ? 7.755 13.909 -25.705 1.00 96.00 91 GLU A N 1
ATOM 759 C CA . GLU A 1 91 ? 9.227 13.964 -25.680 1.00 96.00 91 GLU A CA 1
ATOM 760 C C . GLU A 1 91 ? 9.880 13.762 -27.058 1.00 96.00 91 GLU A C 1
ATOM 762 O O . GLU A 1 91 ? 11.064 13.435 -27.182 1.00 96.00 91 GLU A O 1
ATOM 767 N N . GLY A 1 92 ? 9.104 13.979 -28.120 1.00 95.69 92 GLY A N 1
ATOM 768 C CA . GLY A 1 92 ? 9.546 13.819 -29.499 1.00 95.69 92 GLY A CA 1
ATOM 769 C C . GLY A 1 92 ? 9.648 12.360 -29.958 1.00 95.69 92 GLY A C 1
ATOM 770 O O . GLY A 1 92 ? 9.679 11.414 -29.173 1.00 95.69 92 GLY A O 1
ATOM 771 N N . GLN A 1 93 ? 9.728 12.196 -31.279 1.00 95.19 93 GLN A N 1
ATOM 772 C CA . GLN A 1 93 ? 9.538 10.916 -31.969 1.00 95.19 93 GLN A CA 1
ATOM 773 C C . GLN A 1 93 ? 10.467 9.794 -31.482 1.00 95.19 93 GLN A C 1
ATOM 775 O O . GLN A 1 93 ? 10.035 8.657 -31.331 1.00 95.19 93 GLN A O 1
ATOM 780 N N . LEU A 1 94 ? 11.742 10.093 -31.213 1.00 95.12 94 LEU A N 1
ATOM 781 C CA . LEU A 1 94 ? 12.700 9.067 -30.792 1.00 95.12 94 LEU A CA 1
ATOM 782 C C . LEU A 1 94 ? 12.319 8.437 -29.442 1.00 95.12 94 LEU A C 1
ATOM 784 O O . LEU A 1 94 ? 12.417 7.219 -29.293 1.00 95.12 94 LEU A O 1
ATOM 788 N N . MET A 1 95 ? 11.899 9.258 -28.474 1.00 95.31 95 MET A N 1
ATOM 789 C CA . MET A 1 95 ? 11.473 8.790 -27.153 1.00 95.31 95 MET A CA 1
ATOM 790 C C . MET A 1 95 ? 10.154 8.030 -27.263 1.00 95.31 95 MET A C 1
ATOM 792 O O . MET A 1 95 ? 10.098 6.865 -26.860 1.00 95.31 95 MET A O 1
ATOM 796 N N . THR A 1 96 ? 9.141 8.641 -27.884 1.00 95.69 96 THR A N 1
ATOM 797 C CA . THR A 1 96 ? 7.793 8.065 -27.972 1.00 95.69 96 THR A CA 1
ATOM 798 C C . THR A 1 96 ? 7.781 6.751 -28.749 1.00 95.69 96 THR A C 1
ATOM 800 O O . THR A 1 96 ? 7.338 5.742 -28.214 1.00 95.69 96 THR A O 1
ATOM 803 N N . GLU A 1 97 ? 8.394 6.683 -29.935 1.00 95.69 97 GLU A N 1
ATOM 804 C CA . GLU A 1 97 ? 8.424 5.436 -30.710 1.00 95.69 97 GLU A CA 1
ATOM 805 C C . GLU A 1 97 ? 9.223 4.324 -30.019 1.00 95.69 97 GLU A C 1
ATOM 807 O O . GLU A 1 97 ? 8.966 3.138 -30.237 1.00 95.69 97 GLU A O 1
ATOM 812 N N . SER A 1 98 ? 10.231 4.672 -29.212 1.00 96.25 98 SER A N 1
ATOM 813 C CA . SER A 1 98 ? 10.981 3.667 -28.453 1.00 96.25 98 SER A CA 1
ATOM 814 C C . SER A 1 98 ? 10.160 3.066 -27.313 1.00 96.25 98 SER A C 1
ATOM 816 O O . SER A 1 98 ? 10.260 1.859 -27.083 1.00 96.25 98 SER A O 1
ATOM 818 N N . ALA A 1 99 ? 9.311 3.871 -26.667 1.00 97.00 99 ALA A N 1
ATOM 819 C CA . ALA A 1 99 ? 8.312 3.382 -25.725 1.00 97.00 99 ALA A CA 1
ATOM 820 C C . ALA A 1 99 ? 7.257 2.536 -26.430 1.00 97.00 99 ALA A C 1
ATOM 822 O O . ALA A 1 99 ? 7.053 1.399 -26.016 1.00 97.00 99 ALA A O 1
ATOM 823 N N . ASP A 1 100 ? 6.706 2.998 -27.552 1.00 96.00 100 ASP A N 1
ATOM 824 C CA . ASP A 1 100 ? 5.700 2.246 -28.307 1.00 96.00 100 ASP A CA 1
ATOM 825 C C . ASP A 1 100 ? 6.225 0.868 -28.741 1.00 96.00 100 ASP A C 1
ATOM 827 O O . ASP A 1 100 ? 5.545 -0.145 -28.588 1.00 96.00 100 ASP A O 1
ATOM 831 N N . ARG A 1 101 ? 7.479 0.783 -29.210 1.00 96.00 101 ARG A N 1
ATOM 832 C CA . ARG A 1 101 ? 8.118 -0.504 -29.543 1.00 96.00 101 ARG A CA 1
ATOM 833 C C . ARG A 1 101 ? 8.262 -1.430 -28.337 1.00 96.00 101 ARG A C 1
ATOM 835 O O . ARG A 1 101 ? 8.125 -2.645 -28.495 1.00 96.00 101 ARG A O 1
ATOM 842 N N . PHE A 1 102 ? 8.593 -0.893 -27.164 1.00 98.06 102 PHE A N 1
ATOM 843 C CA . PHE A 1 102 ? 8.715 -1.694 -25.949 1.00 98.06 102 PHE A CA 1
ATOM 844 C C . PHE A 1 102 ? 7.340 -2.151 -25.444 1.00 98.06 102 PHE A C 1
ATOM 846 O O . PHE A 1 102 ? 7.183 -3.316 -25.092 1.00 98.06 102 PHE A O 1
ATOM 853 N N . THR A 1 103 ? 6.331 -1.284 -25.504 1.00 97.62 103 THR A N 1
ATOM 854 C CA . THR A 1 103 ? 4.937 -1.606 -25.173 1.00 97.62 103 THR A CA 1
ATOM 855 C C . THR A 1 103 ? 4.384 -2.700 -26.085 1.00 97.62 103 THR A C 1
ATOM 857 O O . THR A 1 103 ? 3.886 -3.705 -25.590 1.00 97.62 103 THR A O 1
ATOM 860 N N . LEU A 1 104 ? 4.591 -2.603 -27.403 1.00 97.81 104 LEU A N 1
ATOM 861 C CA . LEU A 1 104 ? 4.221 -3.669 -28.344 1.00 97.81 104 LEU A CA 1
ATOM 862 C C . LEU A 1 104 ? 4.913 -5.000 -28.015 1.00 97.81 104 LEU A C 1
ATOM 864 O O . LEU A 1 104 ? 4.342 -6.069 -28.217 1.00 97.81 104 LEU A O 1
ATOM 868 N N . LEU A 1 105 ? 6.152 -4.977 -27.518 1.00 98.06 105 LEU A N 1
ATOM 869 C CA . LEU A 1 105 ? 6.820 -6.195 -27.060 1.00 98.06 105 LEU A CA 1
ATOM 870 C C . LEU A 1 105 ? 6.116 -6.781 -25.832 1.00 98.06 105 LEU A C 1
ATOM 872 O O . LEU A 1 105 ? 5.904 -7.991 -25.810 1.00 98.06 105 LEU A O 1
ATOM 876 N N . LEU A 1 106 ? 5.744 -5.956 -24.847 1.00 98.31 106 LEU A N 1
ATOM 877 C CA . LEU A 1 106 ? 4.996 -6.408 -23.670 1.00 98.31 106 LEU A CA 1
ATOM 878 C C . LEU A 1 106 ? 3.656 -7.035 -24.073 1.00 98.31 106 LEU A C 1
ATOM 880 O O . LEU A 1 106 ? 3.369 -8.145 -23.647 1.00 98.31 106 LEU A O 1
ATOM 884 N N . GLU A 1 107 ? 2.894 -6.402 -24.965 1.00 98.12 107 GLU A N 1
ATOM 885 C CA . GLU A 1 107 ? 1.614 -6.938 -25.460 1.00 98.12 107 GLU A CA 1
ATOM 886 C C . GLU A 1 107 ? 1.736 -8.334 -26.083 1.00 98.12 107 GLU A C 1
ATOM 888 O O . GLU A 1 107 ? 0.828 -9.153 -25.961 1.00 98.12 107 GLU A O 1
ATOM 893 N N . ASN A 1 108 ? 2.848 -8.609 -26.768 1.00 97.62 108 ASN A N 1
ATOM 894 C CA . ASN A 1 108 ? 3.036 -9.860 -27.502 1.00 97.62 108 ASN A CA 1
ATOM 895 C C . ASN A 1 108 ? 3.776 -10.942 -26.705 1.00 97.62 108 ASN A C 1
ATOM 897 O O . ASN A 1 108 ? 3.668 -12.121 -27.045 1.00 97.62 108 ASN A O 1
ATOM 901 N N . GLU A 1 109 ? 4.595 -10.561 -25.722 1.00 97.44 109 GLU A N 1
ATOM 902 C CA . GLU A 1 109 ? 5.550 -11.475 -25.087 1.00 97.44 109 GLU A CA 1
ATOM 903 C C . GLU A 1 109 ? 5.558 -11.444 -23.555 1.00 97.44 109 GLU A C 1
ATOM 905 O O . GLU A 1 109 ? 6.194 -12.320 -22.965 1.00 97.44 109 GLU A O 1
ATOM 910 N N . ALA A 1 110 ? 4.900 -10.484 -22.894 1.00 97.88 110 ALA A N 1
ATOM 911 C CA . ALA A 1 110 ? 4.833 -10.472 -21.435 1.00 97.88 110 ALA A CA 1
ATOM 912 C C . ALA A 1 110 ? 4.041 -11.688 -20.911 1.00 97.88 110 ALA A C 1
ATOM 914 O O . ALA A 1 110 ? 3.021 -12.055 -21.493 1.00 97.88 110 ALA A O 1
ATOM 915 N N . PRO A 1 111 ? 4.484 -12.315 -19.808 1.00 97.88 111 PRO A N 1
ATOM 916 C CA . PRO A 1 111 ? 3.725 -13.380 -19.166 1.00 97.88 111 PRO A CA 1
ATOM 917 C C . PRO A 1 111 ? 2.473 -12.826 -18.476 1.00 97.88 111 PRO A C 1
ATOM 919 O O . PRO A 1 111 ? 2.503 -11.714 -17.956 1.00 97.88 111 PRO A O 1
ATOM 922 N N . ASP A 1 112 ? 1.414 -13.637 -18.373 1.00 97.00 112 ASP A N 1
ATOM 923 C CA . ASP A 1 112 ? 0.128 -13.249 -17.761 1.00 97.00 112 ASP A CA 1
ATOM 924 C C . ASP A 1 112 ? 0.262 -12.726 -16.319 1.00 97.00 112 ASP A C 1
ATOM 926 O O . ASP A 1 112 ? -0.565 -11.952 -15.842 1.00 97.00 112 ASP A O 1
ATOM 930 N N . GLY A 1 113 ? 1.294 -13.172 -15.594 1.00 96.62 113 GLY A N 1
ATOM 931 C CA . GLY A 1 113 ? 1.568 -12.718 -14.233 1.00 96.62 113 GLY A CA 1
ATOM 932 C C . GLY A 1 113 ? 2.205 -11.326 -14.148 1.00 96.62 113 GLY A C 1
ATOM 933 O O . GLY A 1 113 ? 2.208 -10.737 -13.064 1.00 96.62 113 GLY A O 1
ATOM 934 N N . LEU A 1 114 ? 2.738 -10.783 -15.247 1.00 98.25 114 LEU A N 1
ATOM 935 C CA . LEU A 1 114 ? 3.241 -9.414 -15.300 1.00 98.25 114 LEU A CA 1
ATOM 936 C C . LEU A 1 114 ? 2.060 -8.465 -15.522 1.00 98.25 114 LEU A C 1
ATOM 938 O O . LEU A 1 114 ? 1.597 -8.287 -16.644 1.00 98.25 114 LEU A O 1
ATOM 942 N N . VAL A 1 115 ? 1.598 -7.827 -14.449 1.00 97.56 115 VAL A N 1
ATOM 943 C CA . VAL A 1 115 ? 0.606 -6.752 -14.541 1.00 97.56 115 VAL A CA 1
ATOM 944 C C . VAL A 1 115 ? 1.339 -5.495 -14.980 1.00 97.56 115 VAL A C 1
ATOM 946 O O . VAL A 1 115 ? 2.204 -5.001 -14.253 1.00 97.56 115 VAL A O 1
ATOM 949 N N . TRP A 1 116 ? 1.043 -4.993 -16.176 1.00 98.25 116 TRP A N 1
ATOM 950 C CA . TRP A 1 116 ? 1.742 -3.839 -16.722 1.00 98.25 116 TRP A CA 1
ATOM 951 C C . TRP A 1 116 ? 0.795 -2.792 -17.298 1.00 98.25 116 TRP A C 1
ATOM 953 O O . TRP A 1 116 ? -0.276 -3.113 -17.807 1.00 98.25 116 TRP A O 1
ATOM 963 N N . HIS A 1 117 ? 1.223 -1.536 -17.211 1.00 98.06 117 HIS A N 1
ATOM 964 C CA . HIS A 1 117 ? 0.483 -0.363 -17.659 1.00 98.06 117 HIS A CA 1
ATOM 965 C C . HIS A 1 117 ? 1.419 0.551 -18.451 1.00 98.06 117 HIS A C 1
ATOM 967 O O . HIS A 1 117 ? 2.579 0.739 -18.075 1.00 98.06 117 HIS A O 1
ATOM 973 N N . TYR A 1 118 ? 0.915 1.118 -19.545 1.00 98.12 118 TYR A N 1
ATOM 974 C CA . TYR A 1 118 ? 1.584 2.177 -20.292 1.00 98.12 118 TYR A CA 1
ATOM 975 C C . TYR A 1 118 ? 0.656 3.378 -20.408 1.00 98.12 118 TYR A C 1
ATOM 977 O O . TYR A 1 118 ? -0.481 3.238 -20.859 1.00 98.12 118 TYR A O 1
ATOM 985 N N . GLU A 1 119 ? 1.154 4.555 -20.041 1.00 97.50 119 GLU A N 1
ATOM 986 C CA . GLU A 1 119 ? 0.407 5.798 -20.164 1.00 97.50 119 GLU A CA 1
ATOM 987 C C . GLU A 1 119 ? 1.205 6.883 -20.890 1.00 97.50 119 GLU A C 1
ATOM 989 O O . GLU A 1 119 ? 2.259 7.332 -20.434 1.00 97.50 119 GLU A O 1
ATOM 994 N N . PHE A 1 120 ? 0.653 7.354 -22.009 1.00 97.88 120 PHE A N 1
ATOM 995 C CA . PHE A 1 120 ? 1.143 8.541 -22.696 1.00 97.88 120 PHE A CA 1
ATOM 996 C C . PHE A 1 120 ? 0.453 9.798 -22.149 1.00 97.88 120 PHE A C 1
ATOM 998 O O . PHE A 1 120 ? -0.754 9.981 -22.310 1.00 97.88 120 PHE A O 1
ATOM 1005 N N . MET A 1 121 ? 1.229 10.678 -21.521 1.00 97.19 121 MET A N 1
ATOM 1006 C CA . MET A 1 121 ? 0.782 11.923 -20.897 1.00 97.19 121 MET A CA 1
ATOM 1007 C C . MET A 1 121 ? 1.075 13.097 -21.838 1.00 97.19 121 MET A C 1
ATOM 1009 O O . MET A 1 121 ? 2.045 13.825 -21.660 1.00 97.19 121 MET A O 1
ATOM 1013 N N . GLY A 1 122 ? 0.261 13.258 -22.884 1.00 96.19 122 GLY A N 1
ATOM 1014 C CA . GLY A 1 122 ? 0.541 14.201 -23.980 1.00 96.19 122 GLY A CA 1
ATOM 1015 C C . GLY A 1 122 ? 0.610 15.687 -23.593 1.00 96.19 122 GLY A C 1
ATOM 1016 O O . GLY A 1 122 ? 1.214 16.466 -24.332 1.00 96.19 122 GLY A O 1
ATOM 1017 N N . ASP A 1 123 ? 0.029 16.062 -22.451 1.00 97.38 123 ASP A N 1
ATOM 1018 C CA . ASP A 1 123 ? 0.092 17.419 -21.887 1.00 97.38 123 ASP A CA 1
ATOM 1019 C C . ASP A 1 123 ? 1.340 17.652 -21.011 1.00 97.38 123 ASP A C 1
ATOM 1021 O O . ASP A 1 123 ? 1.617 18.783 -20.617 1.00 97.38 123 ASP A O 1
ATOM 1025 N N . GLU A 1 124 ? 2.104 16.596 -20.723 1.00 97.81 124 GLU A N 1
ATOM 1026 C CA . GLU A 1 124 ? 3.307 16.625 -19.891 1.00 97.81 124 GLU A CA 1
ATOM 1027 C C . GLU A 1 124 ? 4.582 16.565 -20.748 1.00 97.81 124 GLU A C 1
ATOM 1029 O O . GLU A 1 124 ? 4.589 16.028 -21.858 1.00 97.81 124 GLU A O 1
ATOM 1034 N N . ASP A 1 125 ? 5.691 17.076 -20.216 1.00 96.31 125 ASP A N 1
ATOM 1035 C CA . ASP A 1 125 ? 7.027 16.951 -20.801 1.00 96.31 125 ASP A CA 1
ATOM 1036 C C . ASP A 1 125 ? 7.945 16.070 -19.935 1.00 96.31 125 ASP A C 1
ATOM 1038 O O . ASP A 1 125 ? 7.573 15.610 -18.855 1.00 96.31 125 ASP A O 1
ATOM 1042 N N . HIS A 1 126 ? 9.178 15.838 -20.397 1.00 96.75 126 HIS A N 1
ATOM 1043 C CA . HIS A 1 126 ? 10.147 14.985 -19.698 1.00 96.75 126 HIS A CA 1
ATOM 1044 C C . HIS A 1 126 ? 10.367 15.363 -18.223 1.00 96.75 126 HIS A C 1
ATOM 1046 O O . HIS A 1 126 ? 10.700 14.505 -17.407 1.00 96.75 126 HIS A O 1
ATOM 1052 N N . GLY A 1 127 ? 10.264 16.650 -17.883 1.00 96.56 127 GLY A N 1
ATOM 1053 C CA . GLY A 1 127 ? 10.492 17.161 -16.537 1.00 96.56 127 GLY A CA 1
ATOM 1054 C C . GLY A 1 127 ? 9.253 17.112 -15.647 1.00 96.56 127 GLY A C 1
ATOM 1055 O O . GLY A 1 127 ? 9.405 17.028 -14.427 1.00 96.56 127 GLY A O 1
ATOM 1056 N N . SER A 1 128 ? 8.050 17.153 -16.223 1.00 96.69 128 SER A N 1
ATOM 1057 C CA . SER A 1 128 ? 6.792 17.202 -15.470 1.00 96.69 128 SER A CA 1
ATOM 1058 C C . SER A 1 128 ? 6.143 15.830 -15.234 1.00 96.69 128 SER A C 1
ATOM 1060 O O . SER A 1 128 ? 5.477 15.639 -14.212 1.00 96.69 128 SER A O 1
ATOM 1062 N N . THR A 1 129 ? 6.434 14.827 -16.072 1.00 96.12 129 THR A N 1
ATOM 1063 C CA . THR A 1 129 ? 5.921 13.450 -15.916 1.00 96.12 129 THR A CA 1
ATOM 1064 C C . THR A 1 129 ? 6.207 12.765 -14.571 1.00 96.12 129 THR A C 1
ATOM 1066 O O . THR A 1 129 ? 5.361 11.961 -14.159 1.00 96.12 129 THR A O 1
ATOM 1069 N N . PRO A 1 130 ? 7.316 13.008 -13.829 1.00 97.88 130 PRO A N 1
ATOM 1070 C CA . PRO A 1 130 ? 7.632 12.189 -12.661 1.00 97.88 130 PRO A CA 1
ATOM 1071 C C . PRO A 1 130 ? 6.587 12.209 -11.554 1.00 97.88 130 PRO A C 1
ATOM 1073 O O . PRO A 1 130 ? 6.236 11.154 -11.027 1.00 97.88 130 PRO A O 1
ATOM 1076 N N . HIS A 1 131 ? 6.069 13.387 -11.208 1.00 96.75 131 HIS A N 1
ATOM 1077 C CA . HIS A 1 131 ? 5.120 13.505 -10.105 1.00 96.75 131 HIS A CA 1
ATOM 1078 C C . HIS A 1 131 ? 3.789 12.823 -10.437 1.00 96.75 131 HIS A C 1
ATOM 1080 O O . HIS A 1 131 ? 3.305 12.001 -9.657 1.00 96.75 131 HIS A O 1
ATOM 1086 N N . LEU A 1 132 ? 3.245 13.108 -11.625 1.00 97.69 132 LEU A N 1
ATOM 1087 C CA . LEU A 1 132 ? 1.989 12.523 -12.086 1.00 97.69 132 LEU A CA 1
ATOM 1088 C C . LEU A 1 132 ? 2.101 11.004 -12.260 1.00 97.69 132 LEU A C 1
ATOM 1090 O O . LEU A 1 132 ? 1.187 10.272 -11.890 1.00 97.69 132 LEU A O 1
ATOM 1094 N N . THR A 1 133 ? 3.244 10.518 -12.749 1.00 98.38 133 THR A N 1
ATOM 1095 C CA . THR A 1 133 ? 3.475 9.076 -12.899 1.00 98.38 133 THR A CA 1
ATOM 1096 C C . THR A 1 133 ? 3.501 8.363 -11.559 1.00 98.38 133 THR A C 1
ATOM 1098 O O . THR A 1 133 ? 2.886 7.313 -11.433 1.00 98.38 133 THR A O 1
ATOM 1101 N N . ILE A 1 134 ? 4.185 8.910 -10.549 1.00 98.56 134 ILE A N 1
ATOM 1102 C CA . ILE A 1 134 ? 4.211 8.288 -9.218 1.00 98.56 134 ILE A CA 1
ATOM 1103 C C . ILE A 1 134 ? 2.799 8.231 -8.636 1.00 98.56 134 ILE A C 1
ATOM 1105 O O . ILE A 1 134 ? 2.414 7.191 -8.111 1.00 98.56 134 ILE A O 1
ATOM 1109 N N . TYR A 1 135 ? 2.027 9.313 -8.760 1.00 98.12 135 TYR A N 1
ATOM 1110 C CA . TYR A 1 135 ? 0.640 9.352 -8.300 1.00 98.12 135 TYR A CA 1
ATOM 1111 C C . TYR A 1 135 ? -0.194 8.229 -8.937 1.00 98.12 135 TYR A C 1
ATOM 1113 O O . TYR A 1 135 ? -0.710 7.371 -8.225 1.00 98.12 135 TYR A O 1
ATOM 1121 N N . LYS A 1 136 ? -0.237 8.171 -10.273 1.00 98.38 136 LYS A N 1
ATOM 1122 C CA . LYS A 1 136 ? -1.059 7.192 -11.000 1.00 98.38 136 LYS A CA 1
ATOM 1123 C C . LYS A 1 136 ? -0.573 5.756 -10.836 1.00 98.38 136 LYS A C 1
ATOM 1125 O O . LYS A 1 136 ? -1.372 4.849 -10.639 1.00 98.38 136 LYS A O 1
ATOM 1130 N N . ALA A 1 137 ? 0.742 5.542 -10.835 1.00 98.44 137 ALA A N 1
ATOM 1131 C CA . ALA A 1 137 ? 1.308 4.217 -10.619 1.00 98.44 137 ALA A CA 1
ATOM 1132 C C . ALA A 1 137 ? 0.963 3.664 -9.232 1.00 98.44 137 ALA A C 1
ATOM 1134 O O . ALA A 1 137 ? 0.763 2.461 -9.097 1.00 98.44 137 ALA A O 1
ATOM 1135 N N . LEU A 1 138 ? 0.900 4.519 -8.204 1.00 98.00 138 LEU A N 1
ATOM 1136 C CA . LEU A 1 138 ? 0.478 4.107 -6.868 1.00 98.00 138 LEU A CA 1
ATOM 1137 C C . LEU A 1 138 ? -1.031 3.850 -6.798 1.00 98.00 138 LEU A C 1
ATOM 1139 O O . LEU A 1 138 ? -1.415 2.894 -6.131 1.00 98.00 138 LEU A O 1
ATOM 1143 N N . GLU A 1 139 ? -1.865 4.634 -7.488 1.00 97.31 139 GLU A N 1
ATOM 1144 C CA . GLU A 1 139 ? -3.303 4.340 -7.604 1.00 97.31 139 GLU A CA 1
ATOM 1145 C C . GLU A 1 139 ? -3.538 2.956 -8.226 1.00 97.31 139 GLU A C 1
ATOM 1147 O O . GLU A 1 139 ? -4.211 2.126 -7.619 1.00 97.31 139 GLU A O 1
ATOM 1152 N N . ASP A 1 140 ? -2.906 2.657 -9.363 1.00 96.88 140 ASP A N 1
ATOM 1153 C CA . ASP A 1 140 ? -3.051 1.360 -10.039 1.00 96.88 140 ASP A CA 1
ATOM 1154 C C . ASP A 1 140 ? -2.466 0.203 -9.208 1.00 96.88 140 ASP A C 1
ATOM 1156 O O . ASP A 1 140 ? -3.057 -0.877 -9.075 1.00 96.88 140 ASP A O 1
ATOM 1160 N N . LEU A 1 141 ? -1.293 0.416 -8.604 1.00 97.19 141 LEU A N 1
ATOM 1161 C CA . LEU A 1 141 ? -0.626 -0.597 -7.789 1.00 97.19 141 LEU A CA 1
ATOM 1162 C C . LEU A 1 141 ? -1.453 -0.976 -6.556 1.00 97.19 141 LEU A C 1
ATOM 1164 O O . LEU A 1 141 ? -1.530 -2.158 -6.209 1.00 97.19 141 LEU A O 1
ATOM 1168 N N . TYR A 1 142 ? -2.051 0.016 -5.899 1.00 96.62 142 TYR A N 1
ATOM 1169 C CA . TYR A 1 142 ? -2.864 -0.160 -4.699 1.00 96.62 142 TYR A CA 1
ATOM 1170 C C . TYR A 1 142 ? -4.367 -0.213 -4.998 1.00 96.62 142 TYR A C 1
ATOM 1172 O O . TYR A 1 142 ? -5.172 -0.109 -4.073 1.00 96.62 142 TYR A O 1
ATOM 1180 N N . ASP A 1 143 ? -4.767 -0.446 -6.251 1.00 94.81 143 ASP A N 1
ATOM 1181 C CA . ASP A 1 143 ? -6.174 -0.657 -6.585 1.00 94.81 143 ASP A CA 1
ATOM 1182 C C . ASP A 1 143 ? -6.773 -1.791 -5.737 1.00 94.81 143 ASP A C 1
ATOM 1184 O O . ASP A 1 143 ? -6.167 -2.854 -5.546 1.00 94.81 143 ASP A O 1
ATOM 1188 N N . GLY A 1 144 ? -7.958 -1.541 -5.183 1.00 94.19 144 GLY A N 1
ATOM 1189 C CA . GLY A 1 144 ? -8.623 -2.442 -4.245 1.00 94.19 144 GLY A CA 1
ATOM 1190 C C . GLY A 1 144 ? -7.979 -2.532 -2.855 1.00 94.19 144 GLY A C 1
ATOM 1191 O O . GLY A 1 144 ? -8.339 -3.429 -2.097 1.00 94.19 144 GLY A O 1
ATOM 1192 N N . TRP A 1 145 ? -7.040 -1.650 -2.493 1.00 95.38 145 TRP A N 1
ATOM 1193 C CA . TRP A 1 145 ? -6.478 -1.598 -1.136 1.00 95.38 145 TRP A CA 1
ATOM 1194 C C . TRP A 1 145 ? -7.528 -1.201 -0.096 1.00 95.38 145 TRP A C 1
ATOM 1196 O O . TRP A 1 145 ? -7.661 -1.844 0.951 1.00 95.38 145 TRP A O 1
ATOM 1206 N N . GLU A 1 146 ? -8.294 -0.150 -0.388 1.00 92.94 146 GLU A N 1
ATOM 1207 C CA . GLU A 1 146 ? -9.358 0.313 0.496 1.00 92.94 146 GLU A CA 1
ATOM 1208 C C . GLU A 1 146 ? -10.453 -0.738 0.651 1.00 92.94 146 GLU A C 1
ATOM 1210 O O . GLU A 1 146 ? -10.752 -1.511 -0.261 1.00 92.94 146 GLU A O 1
ATOM 1215 N N . LEU A 1 147 ? -11.074 -0.757 1.830 1.00 93.31 147 LEU A N 1
ATOM 1216 C CA . LEU A 1 147 ? -12.213 -1.623 2.066 1.00 93.31 147 LEU A CA 1
ATOM 1217 C C . LEU A 1 147 ? -13.415 -1.106 1.253 1.00 93.31 147 LEU A C 1
ATOM 1219 O O . LEU A 1 147 ? -13.843 0.028 1.481 1.00 93.31 147 LEU A O 1
ATOM 1223 N N . PRO A 1 148 ? -14.018 -1.919 0.365 1.00 93.06 148 PRO A N 1
ATOM 1224 C CA . PRO A 1 148 ? -15.200 -1.509 -0.378 1.00 93.06 148 PRO A CA 1
ATOM 1225 C C . PRO A 1 148 ? -16.328 -1.069 0.571 1.00 93.06 148 PRO A C 1
ATOM 1227 O O . PRO A 1 148 ? -16.602 -1.789 1.539 1.00 93.06 148 PRO A O 1
ATOM 1230 N N . PRO A 1 149 ? -17.047 0.037 0.291 1.00 86.50 149 PRO A N 1
ATOM 1231 C CA . PRO A 1 149 ? -18.058 0.579 1.205 1.00 86.50 149 PRO A CA 1
ATOM 1232 C C . PRO A 1 149 ? -19.117 -0.440 1.650 1.00 86.50 149 PRO A C 1
ATOM 1234 O O . PRO A 1 149 ? -19.531 -0.452 2.806 1.00 86.50 149 PRO A O 1
ATOM 1237 N N . GLY A 1 150 ? -19.510 -1.358 0.759 1.00 87.62 150 GLY A N 1
ATOM 1238 C CA . GLY A 1 150 ? -20.487 -2.408 1.066 1.00 87.62 150 GLY A CA 1
ATOM 1239 C C . GLY A 1 150 ? -20.004 -3.474 2.060 1.00 87.62 150 GLY A C 1
ATOM 1240 O O . GLY A 1 150 ? -20.830 -4.209 2.600 1.00 87.62 150 GLY A O 1
ATOM 1241 N N . LEU A 1 151 ? -18.696 -3.580 2.323 1.00 90.81 151 LEU A N 1
ATOM 1242 C CA . LEU A 1 151 ? -18.160 -4.583 3.245 1.00 90.81 151 LEU A CA 1
ATOM 1243 C C . LEU A 1 151 ? -18.220 -4.158 4.716 1.00 90.81 151 LEU A C 1
ATOM 1245 O O . LEU A 1 151 ? -18.286 -5.046 5.568 1.00 90.81 151 LEU A O 1
ATOM 1249 N N . LEU A 1 152 ? -18.270 -2.860 5.036 1.00 88.06 152 LEU A N 1
ATOM 1250 C CA . LEU A 1 152 ? -18.381 -2.393 6.430 1.00 88.06 152 LEU A CA 1
ATOM 1251 C C . LEU A 1 152 ? -19.651 -2.912 7.117 1.00 88.06 152 LEU A C 1
ATOM 1253 O O . LEU A 1 152 ? -19.620 -3.334 8.271 1.00 88.06 152 LEU A O 1
ATOM 1257 N N . ASP A 1 153 ? -20.751 -2.968 6.374 1.00 86.31 153 ASP A N 1
ATOM 1258 C CA . ASP A 1 153 ? -22.046 -3.430 6.875 1.00 86.31 153 ASP A CA 1
ATOM 1259 C C . ASP A 1 153 ? -22.199 -4.960 6.870 1.00 86.31 153 ASP A C 1
ATOM 1261 O O . ASP A 1 153 ? -23.219 -5.492 7.321 1.00 86.31 153 ASP A O 1
ATOM 1265 N N . SER A 1 154 ? -21.200 -5.675 6.349 1.00 90.00 154 SER A N 1
ATOM 1266 C CA . SER A 1 154 ? -21.278 -7.105 6.058 1.00 90.00 154 SER A CA 1
ATOM 1267 C C . SER A 1 154 ? -20.874 -7.982 7.263 1.00 90.00 154 SER A C 1
ATOM 1269 O O . SER A 1 154 ? -21.335 -7.785 8.397 1.00 90.00 154 SER A O 1
ATOM 1271 N N . THR A 1 155 ? -20.044 -9.001 7.023 1.00 93.88 155 THR A N 1
ATOM 1272 C CA . THR A 1 155 ? -19.508 -9.918 8.033 1.00 93.88 155 THR A CA 1
ATOM 1273 C C . THR A 1 155 ? -18.008 -9.710 8.203 1.00 93.88 155 THR A C 1
ATOM 1275 O O . THR A 1 155 ? -17.299 -9.381 7.253 1.00 93.88 155 THR A O 1
ATOM 1278 N N . VAL A 1 156 ? -17.498 -9.984 9.406 1.00 94.94 156 VAL A N 1
ATOM 1279 C CA . VAL A 1 156 ? -16.050 -9.970 9.675 1.00 94.94 156 VAL A CA 1
ATOM 1280 C C . VAL A 1 156 ? -15.301 -10.933 8.746 1.00 94.94 156 VAL A C 1
ATOM 1282 O O . VAL A 1 156 ? -14.183 -10.639 8.340 1.00 94.94 156 VAL A O 1
ATOM 1285 N N . ALA A 1 157 ? -15.920 -12.055 8.361 1.00 95.94 157 ALA A N 1
ATOM 1286 C CA . ALA A 1 157 ? -15.333 -13.015 7.429 1.00 95.94 157 ALA A CA 1
ATOM 1287 C C . ALA A 1 157 ? -15.113 -12.419 6.029 1.00 95.94 157 ALA A C 1
ATOM 1289 O O . ALA A 1 157 ? -14.049 -12.621 5.452 1.00 95.94 157 ALA A O 1
ATOM 1290 N N . ALA A 1 158 ? -16.072 -11.647 5.509 1.00 96.44 158 ALA A N 1
ATOM 1291 C CA . ALA A 1 158 ? -15.933 -10.989 4.209 1.00 96.44 158 ALA A CA 1
ATOM 1292 C C . ALA A 1 158 ? -14.842 -9.905 4.231 1.00 96.44 158 ALA A C 1
ATOM 1294 O O . ALA A 1 158 ? -14.039 -9.805 3.307 1.00 96.44 158 ALA A O 1
ATOM 1295 N N . VAL A 1 159 ? -14.762 -9.135 5.321 1.00 96.81 159 VAL A N 1
ATOM 1296 C CA . VAL A 1 159 ? -13.674 -8.167 5.527 1.00 96.81 159 VAL A CA 1
ATOM 1297 C C . VAL A 1 159 ? -12.323 -8.877 5.639 1.00 96.81 159 VAL A C 1
ATOM 1299 O O . VAL A 1 159 ? -11.354 -8.463 5.014 1.00 96.81 159 VAL A O 1
ATOM 1302 N N . HIS A 1 160 ? -12.242 -9.981 6.378 1.00 95.81 160 HIS A N 1
ATOM 1303 C CA . HIS A 1 160 ? -11.025 -10.786 6.454 1.00 95.81 160 HIS A CA 1
ATOM 1304 C C . HIS A 1 160 ? -10.605 -11.328 5.079 1.00 95.81 160 HIS A C 1
ATOM 1306 O O . HIS A 1 160 ? -9.426 -11.297 4.743 1.00 95.81 160 HIS A O 1
ATOM 1312 N N . GLU A 1 161 ? -11.552 -11.789 4.259 1.00 97.06 161 GLU A N 1
ATOM 1313 C CA . GLU A 1 161 ? -11.272 -12.257 2.899 1.00 97.06 161 GLU A CA 1
ATOM 1314 C C . GLU A 1 161 ? -10.672 -11.151 2.015 1.00 97.06 161 GLU A C 1
ATOM 1316 O O . GLU A 1 161 ? -9.744 -11.418 1.250 1.00 97.06 161 GLU A O 1
ATOM 1321 N N . HIS A 1 162 ? -11.149 -9.908 2.148 1.00 97.38 162 HIS A N 1
ATOM 1322 C CA . HIS A 1 162 ? -10.571 -8.742 1.465 1.00 97.38 162 HIS A CA 1
ATOM 1323 C C . HIS A 1 162 ? -9.083 -8.571 1.795 1.00 97.38 162 HIS A C 1
ATOM 1325 O O . HIS A 1 162 ? -8.234 -8.579 0.904 1.00 97.38 162 HIS A O 1
ATOM 1331 N N . PHE A 1 163 ? -8.744 -8.508 3.082 1.00 97.00 163 PHE A N 1
ATOM 1332 C CA . PHE A 1 163 ? -7.359 -8.324 3.523 1.00 97.00 163 PHE A CA 1
ATOM 1333 C C . PHE A 1 163 ? -6.468 -9.553 3.262 1.00 97.00 163 PHE A C 1
ATOM 1335 O O . PHE A 1 163 ? -5.268 -9.413 3.015 1.00 97.00 163 PHE A O 1
ATOM 1342 N N . LEU A 1 164 ? -7.046 -10.756 3.201 1.00 97.00 164 LEU A N 1
ATOM 1343 C CA . LEU A 1 164 ? -6.342 -11.961 2.759 1.00 97.00 164 LEU A CA 1
ATOM 1344 C C . LEU A 1 164 ? -5.976 -11.895 1.268 1.00 97.00 164 LEU A C 1
ATOM 1346 O O . LEU A 1 164 ? -4.864 -12.267 0.894 1.00 97.00 164 LEU A O 1
ATOM 1350 N N . LYS A 1 165 ? -6.874 -11.393 0.409 1.00 96.81 165 LYS A N 1
ATOM 1351 C CA . LYS A 1 165 ? -6.568 -11.159 -1.015 1.00 96.81 165 LYS A CA 1
ATOM 1352 C C . LYS A 1 165 ? -5.424 -10.162 -1.176 1.00 96.81 165 LYS A C 1
ATOM 1354 O O . LYS A 1 165 ? -4.514 -10.423 -1.961 1.00 96.81 165 LYS A O 1
ATOM 1359 N N . LEU A 1 166 ? -5.425 -9.082 -0.392 1.00 96.62 166 LEU A N 1
ATOM 1360 C CA . LEU A 1 166 ? -4.308 -8.136 -0.358 1.00 96.62 166 LEU A CA 1
ATOM 1361 C C . LEU A 1 166 ? -3.014 -8.815 0.101 1.00 96.62 166 LEU A C 1
ATOM 1363 O O . LEU A 1 166 ? -1.996 -8.692 -0.573 1.00 96.62 166 LEU A O 1
ATOM 1367 N N . SER A 1 167 ? -3.058 -9.597 1.181 1.00 96.25 167 SER A N 1
ATOM 1368 C CA . SER A 1 167 ? -1.878 -10.315 1.682 1.00 96.25 167 SER A CA 1
ATOM 1369 C C . SER A 1 167 ? -1.265 -11.229 0.618 1.00 96.25 167 SER A C 1
ATOM 1371 O O . SER A 1 167 ? -0.051 -11.240 0.421 1.00 96.25 167 SER A O 1
ATOM 1373 N N . ASN A 1 168 ? -2.110 -11.946 -0.129 1.00 94.62 168 ASN A N 1
ATOM 1374 C CA . ASN A 1 168 ? -1.672 -12.807 -1.227 1.00 94.62 168 ASN A CA 1
ATOM 1375 C C . ASN A 1 168 ? -1.079 -12.011 -2.399 1.00 94.62 168 ASN A C 1
ATOM 1377 O O . ASN A 1 168 ? -0.103 -12.456 -2.996 1.00 94.62 168 ASN A O 1
ATOM 1381 N N . ARG A 1 169 ? -1.648 -10.843 -2.732 1.00 93.50 169 ARG A N 1
ATOM 1382 C CA . ARG A 1 169 ? -1.152 -9.977 -3.816 1.00 93.50 169 ARG A CA 1
ATOM 1383 C C . ARG A 1 169 ? 0.201 -9.351 -3.478 1.00 93.50 169 ARG A C 1
ATOM 1385 O O . ARG A 1 169 ? 1.065 -9.281 -4.344 1.00 93.50 169 ARG A O 1
ATOM 1392 N N . PHE A 1 170 ? 0.378 -8.898 -2.239 1.00 94.75 170 PHE A N 1
ATOM 1393 C CA . PHE A 1 170 ? 1.574 -8.174 -1.804 1.00 94.75 170 PHE A CA 1
ATOM 1394 C C . PHE A 1 170 ? 2.630 -9.064 -1.130 1.00 94.75 170 PHE A C 1
ATOM 1396 O O . PHE A 1 170 ? 3.709 -8.590 -0.792 1.00 94.75 170 PHE A O 1
ATOM 1403 N N . GLY A 1 171 ? 2.354 -10.350 -0.914 1.00 92.81 171 GLY A N 1
ATOM 1404 C CA . GLY A 1 171 ? 3.339 -11.292 -0.374 1.00 92.81 171 GLY A CA 1
ATOM 1405 C C . GLY A 1 171 ? 3.737 -11.037 1.085 1.00 92.81 171 GLY A C 1
ATOM 1406 O O . GLY A 1 171 ? 4.763 -11.540 1.539 1.00 92.81 171 GLY A O 1
ATOM 1407 N N . TYR A 1 172 ? 2.947 -10.268 1.837 1.00 94.00 172 TYR A N 1
ATOM 1408 C CA . TYR A 1 172 ? 3.123 -10.089 3.278 1.00 94.00 172 TYR A CA 1
ATOM 1409 C C . TYR A 1 172 ? 1.774 -9.993 3.982 1.00 94.00 172 TYR A C 1
ATOM 1411 O O . TYR A 1 172 ? 0.766 -9.642 3.378 1.00 94.00 172 TYR A O 1
ATOM 1419 N N . GLU A 1 173 ? 1.758 -10.300 5.277 1.00 93.94 173 GLU A N 1
ATOM 1420 C CA . GLU A 1 173 ? 0.536 -10.261 6.077 1.00 93.94 173 GLU A CA 1
ATOM 1421 C C . GLU A 1 173 ? 0.006 -8.827 6.219 1.00 93.94 173 GLU A C 1
ATOM 1423 O O . GLU A 1 173 ? 0.673 -7.938 6.772 1.00 93.94 173 GLU A O 1
ATOM 1428 N N . ILE A 1 174 ? -1.210 -8.636 5.711 1.00 95.00 174 ILE A N 1
ATOM 1429 C CA . ILE A 1 174 ? -2.031 -7.443 5.859 1.00 95.00 174 ILE A CA 1
ATOM 1430 C C . ILE A 1 174 ? -3.251 -7.855 6.675 1.00 95.00 174 ILE A C 1
ATOM 1432 O O . ILE A 1 174 ? -4.163 -8.526 6.199 1.00 95.00 174 ILE A O 1
ATOM 1436 N N . ASP A 1 175 ? -3.244 -7.445 7.933 1.00 93.00 175 ASP A N 1
ATOM 1437 C CA . ASP A 1 175 ? -4.330 -7.692 8.864 1.00 93.00 175 ASP A CA 1
ATOM 1438 C C . ASP A 1 175 ? -5.515 -6.753 8.638 1.00 93.00 175 ASP A C 1
ATOM 1440 O O . ASP A 1 175 ? -5.324 -5.591 8.290 1.00 93.00 175 ASP A O 1
ATOM 1444 N N . VAL A 1 176 ? -6.733 -7.221 8.952 1.00 96.38 176 VAL A N 1
ATOM 1445 C CA . VAL A 1 176 ? -7.903 -6.336 9.121 1.00 96.38 176 VAL A CA 1
ATOM 1446 C C . VAL A 1 176 ? -7.562 -5.244 10.139 1.00 96.38 176 VAL A C 1
ATOM 1448 O O . VAL A 1 176 ? -7.415 -5.621 11.302 1.00 96.38 176 VAL A O 1
ATOM 1451 N N . PRO A 1 177 ? -7.469 -3.955 9.756 1.00 96.81 177 PRO A N 1
ATOM 1452 C CA . PRO A 1 177 ? -7.041 -2.883 10.646 1.00 96.81 177 PRO A CA 1
ATOM 1453 C C . PRO A 1 177 ? -7.970 -2.703 11.845 1.00 96.81 177 PRO A C 1
ATOM 1455 O O . PRO A 1 177 ? -9.187 -2.865 11.729 1.00 96.81 177 PRO A O 1
ATOM 1458 N N . GLU A 1 178 ? -7.406 -2.260 12.969 1.00 97.50 178 GLU A N 1
ATOM 1459 C CA . GLU A 1 178 ? -8.153 -1.941 14.193 1.00 97.50 178 GLU A CA 1
ATOM 1460 C C . GLU A 1 178 ? -9.342 -1.018 13.909 1.00 97.50 178 GLU A C 1
ATOM 1462 O O . GLU A 1 178 ? -10.470 -1.300 14.313 1.00 97.50 178 GLU A O 1
ATOM 1467 N N . ALA A 1 179 ? -9.098 0.059 13.155 1.00 96.69 179 ALA A N 1
ATOM 1468 C CA . ALA A 1 179 ? -10.113 1.044 12.804 1.00 96.69 179 ALA A CA 1
ATOM 1469 C C . ALA A 1 179 ? -11.270 0.434 12.000 1.00 96.69 179 ALA A C 1
ATOM 1471 O O . ALA A 1 179 ? -12.415 0.831 12.187 1.00 96.69 179 ALA A O 1
ATOM 1472 N N . VAL A 1 180 ? -11.000 -0.557 11.143 1.00 96.94 180 VAL A N 1
ATOM 1473 C CA . VAL A 1 180 ? -12.045 -1.245 10.374 1.00 96.94 180 VAL A CA 1
ATOM 1474 C C . VAL A 1 180 ? -12.949 -2.047 11.300 1.00 96.94 180 VAL A C 1
ATOM 1476 O O . VAL A 1 180 ? -14.167 -1.900 11.227 1.00 96.94 180 VAL A O 1
ATOM 1479 N N . LEU A 1 181 ? -12.376 -2.844 12.207 1.00 97.81 181 LEU A N 1
ATOM 1480 C CA . LEU A 1 181 ? -13.167 -3.570 13.205 1.00 97.81 181 LEU A CA 1
ATOM 1481 C C . LEU A 1 181 ? -13.955 -2.602 14.095 1.00 97.81 181 LEU A C 1
ATOM 1483 O O . LEU A 1 181 ? -15.116 -2.868 14.399 1.00 97.81 181 LEU A O 1
ATOM 1487 N N . ASN A 1 182 ? -13.363 -1.459 14.451 1.00 97.81 182 ASN A N 1
ATOM 1488 C CA . ASN A 1 182 ? -14.040 -0.443 15.248 1.00 97.81 182 ASN A CA 1
ATOM 1489 C C . ASN A 1 182 ? -15.247 0.151 14.516 1.00 97.81 182 ASN A C 1
ATOM 1491 O O . ASN A 1 182 ? -16.348 0.168 15.061 1.00 97.81 182 ASN A O 1
ATOM 1495 N N . MET A 1 183 ? -15.070 0.564 13.256 1.00 97.31 183 MET A N 1
ATOM 1496 C CA . MET A 1 183 ? -16.160 1.068 12.415 1.00 97.31 183 MET A CA 1
ATOM 1497 C C . MET A 1 183 ? -17.282 0.038 12.268 1.00 97.31 183 MET A C 1
ATOM 1499 O O . MET A 1 183 ? -18.446 0.384 12.433 1.00 97.31 183 MET A O 1
ATOM 1503 N N . MET A 1 184 ? -16.953 -1.238 12.034 1.00 97.06 184 MET A N 1
ATOM 1504 C CA . MET A 1 184 ? -17.962 -2.303 11.969 1.00 97.06 184 MET A CA 1
ATOM 1505 C C . MET A 1 184 ? -18.733 -2.461 13.288 1.00 97.06 184 MET A C 1
ATOM 1507 O O . MET A 1 184 ? -19.946 -2.686 13.269 1.00 97.06 184 MET A O 1
ATOM 1511 N N . GLY A 1 185 ? -18.041 -2.352 14.426 1.00 97.50 185 GLY A N 1
ATOM 1512 C CA . GLY A 1 185 ? -18.651 -2.399 15.753 1.00 97.50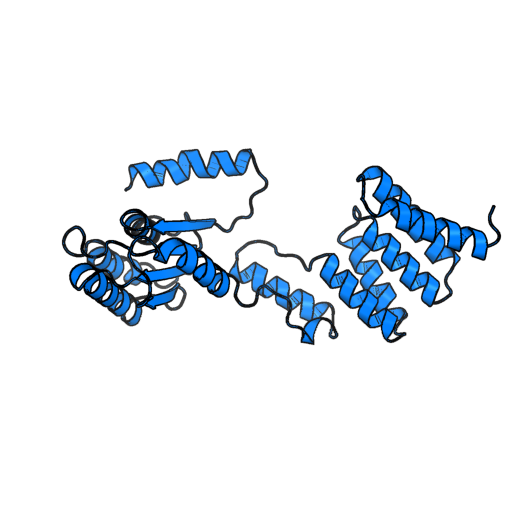 185 GLY A CA 1
ATOM 1513 C C . GLY A 1 185 ? -19.629 -1.244 15.975 1.00 97.50 185 GLY A C 1
ATOM 1514 O O . GLY A 1 185 ? -20.780 -1.489 16.330 1.00 97.50 185 GLY A O 1
ATOM 1515 N N . TYR A 1 186 ? -19.227 -0.005 15.670 1.00 97.75 186 TYR A N 1
ATOM 1516 C CA . TYR A 1 186 ? -20.107 1.166 15.782 1.00 97.75 186 TYR A CA 1
ATOM 1517 C C . TYR A 1 186 ? -21.271 1.149 14.791 1.00 97.75 186 TYR A C 1
ATOM 1519 O O . TYR A 1 186 ? -22.376 1.548 15.149 1.00 97.75 186 TYR A O 1
ATOM 1527 N N . THR A 1 187 ? -21.075 0.640 13.573 1.00 95.81 187 THR A N 1
ATOM 1528 C CA . THR A 1 187 ? -22.174 0.426 12.622 1.00 95.81 187 THR A CA 1
ATOM 1529 C C . THR A 1 187 ? -23.226 -0.523 13.201 1.00 95.81 187 THR A C 1
ATOM 1531 O O . THR A 1 187 ? -24.422 -0.266 13.069 1.00 95.81 187 THR A O 1
ATOM 1534 N N . ALA A 1 188 ? -22.809 -1.621 13.841 1.00 96.00 188 ALA A N 1
ATOM 1535 C CA . ALA A 1 188 ? -23.738 -2.540 14.500 1.00 96.00 188 ALA A CA 1
ATOM 1536 C C . ALA A 1 188 ? -24.413 -1.885 15.718 1.00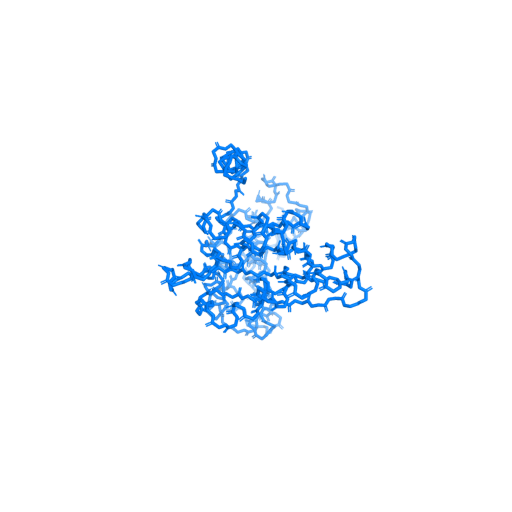 96.00 188 ALA A C 1
ATOM 1538 O O . ALA A 1 188 ? -25.626 -2.004 15.881 1.00 96.00 188 ALA A O 1
ATOM 1539 N N . LEU A 1 189 ? -23.646 -1.132 16.513 1.00 97.06 189 LEU A N 1
ATOM 1540 C CA . LEU A 1 189 ? -24.131 -0.415 17.690 1.00 97.06 189 LEU A CA 1
ATOM 1541 C C . LEU A 1 189 ? -25.213 0.615 17.332 1.00 97.06 189 LEU A C 1
ATOM 1543 O O . LEU A 1 189 ? -26.268 0.638 17.955 1.00 97.06 189 LEU A O 1
ATOM 1547 N N . GLY A 1 190 ? -24.994 1.411 16.281 1.00 96.19 190 GLY A N 1
ATOM 1548 C CA . GLY A 1 190 ? -25.964 2.394 15.785 1.00 96.19 190 GLY A CA 1
ATOM 1549 C C . GLY A 1 190 ? -27.228 1.779 15.172 1.00 96.19 190 GLY A C 1
ATOM 1550 O O . GLY A 1 190 ? -28.216 2.481 14.976 1.00 96.19 190 GLY A O 1
ATOM 1551 N N . ARG A 1 191 ? -27.214 0.473 14.880 1.00 95.31 191 ARG A N 1
ATOM 1552 C CA . ARG A 1 191 ? -28.390 -0.317 14.473 1.00 95.31 191 ARG A CA 1
ATOM 1553 C C . ARG A 1 191 ? -29.047 -1.049 15.644 1.00 95.31 191 ARG A C 1
ATOM 1555 O O . ARG A 1 191 ? -29.934 -1.862 15.407 1.00 95.31 191 ARG A O 1
ATOM 1562 N N . GLU A 1 192 ? -28.588 -0.792 16.869 1.00 96.50 192 GLU A N 1
ATOM 1563 C CA . GLU A 1 192 ? -29.032 -1.455 18.100 1.00 96.50 192 GLU A CA 1
ATOM 1564 C C . GLU A 1 192 ? -28.793 -2.982 18.103 1.00 96.50 192 GLU A C 1
ATOM 1566 O O . GLU A 1 192 ? -29.361 -3.716 18.911 1.00 96.50 192 GLU A O 1
ATOM 1571 N N . ASP A 1 193 ? -27.903 -3.486 17.237 1.00 96.62 193 ASP A N 1
ATOM 1572 C CA . ASP A 1 193 ? -27.450 -4.883 17.247 1.00 96.62 193 ASP A CA 1
ATOM 1573 C C . ASP A 1 193 ? -26.285 -5.036 18.237 1.00 96.62 193 ASP A C 1
ATOM 1575 O O . ASP A 1 193 ? -25.113 -5.195 17.869 1.00 96.62 193 ASP A O 1
ATOM 1579 N N . PHE A 1 194 ? -26.618 -4.920 19.525 1.00 97.56 194 PHE A N 1
ATOM 1580 C CA . PHE A 1 194 ? -25.652 -4.909 20.626 1.00 97.56 194 PHE A CA 1
ATOM 1581 C C . PHE A 1 194 ? -24.823 -6.195 20.690 1.00 97.56 194 PHE A C 1
ATOM 1583 O O . PHE A 1 194 ? -23.606 -6.142 20.877 1.00 97.56 194 PHE A O 1
ATOM 1590 N N . ASP A 1 195 ? -25.451 -7.351 20.460 1.00 97.12 195 ASP A N 1
ATOM 1591 C CA . ASP A 1 195 ? -24.767 -8.645 20.447 1.00 97.12 195 ASP A CA 1
ATOM 1592 C C . ASP A 1 195 ? -23.686 -8.706 19.361 1.00 97.12 195 ASP A C 1
ATOM 1594 O O . ASP A 1 195 ? -22.579 -9.205 19.604 1.00 97.12 195 ASP A O 1
ATOM 1598 N N . LYS A 1 196 ? -23.980 -8.209 18.151 1.00 96.56 196 LYS A N 1
ATOM 1599 C CA . LYS A 1 196 ? -22.993 -8.142 17.067 1.00 96.56 196 LYS A CA 1
ATOM 1600 C C . LYS A 1 196 ? -21.898 -7.128 17.384 1.00 96.56 196 LYS A C 1
ATOM 1602 O O . LYS A 1 196 ? -20.724 -7.466 17.221 1.00 96.56 196 LYS A O 1
ATOM 1607 N N . ALA A 1 197 ? -22.256 -5.933 17.857 1.00 98.06 197 ALA A N 1
ATOM 1608 C CA . ALA A 1 197 ? -21.299 -4.884 18.208 1.00 98.06 197 ALA A CA 1
ATOM 1609 C C . ALA A 1 197 ? -20.285 -5.377 19.251 1.00 98.06 197 ALA A C 1
ATOM 1611 O O . ALA A 1 197 ? -19.079 -5.352 19.005 1.00 98.06 197 ALA A O 1
ATOM 1612 N N . ILE A 1 198 ? -20.767 -5.941 20.363 1.00 98.56 198 ILE A N 1
ATOM 1613 C CA . ILE A 1 198 ? -19.923 -6.471 21.441 1.00 98.56 198 ILE A CA 1
ATOM 1614 C C . ILE A 1 198 ? -19.010 -7.587 20.928 1.00 98.56 198 ILE A C 1
ATOM 1616 O O . ILE A 1 198 ? -17.821 -7.585 21.238 1.00 98.56 198 ILE A O 1
ATOM 1620 N N . LYS A 1 199 ? -19.509 -8.525 20.109 1.00 98.19 199 LYS A N 1
ATOM 1621 C CA . LYS A 1 199 ? -18.665 -9.590 19.531 1.00 98.19 199 LYS A CA 1
ATOM 1622 C C . LYS A 1 199 ? -17.539 -9.031 18.658 1.00 98.19 199 LYS A C 1
ATOM 1624 O O . LYS A 1 199 ? -16.426 -9.556 18.700 1.00 98.19 199 LYS A O 1
ATOM 1629 N N . ILE A 1 200 ? -17.813 -7.986 17.877 1.00 98.38 200 ILE A N 1
ATOM 1630 C CA . ILE A 1 200 ? -16.808 -7.331 17.030 1.00 98.38 200 ILE A CA 1
ATOM 1631 C C . ILE A 1 200 ? -15.789 -6.576 17.891 1.00 98.38 200 ILE A C 1
ATOM 1633 O O . ILE A 1 200 ? -14.588 -6.763 17.702 1.00 98.38 200 ILE A O 1
ATOM 1637 N N . PHE A 1 201 ? -16.230 -5.802 18.883 1.00 98.75 201 PHE A N 1
ATOM 1638 C CA . PHE A 1 201 ? -15.321 -5.105 19.796 1.00 98.75 201 PHE A CA 1
ATOM 1639 C C . PHE A 1 201 ? -14.459 -6.081 20.614 1.00 98.75 201 PHE A C 1
ATOM 1641 O O . PHE A 1 201 ? -13.254 -5.886 20.732 1.00 98.75 201 PHE A O 1
ATOM 1648 N N . GLN A 1 202 ? -15.018 -7.202 21.084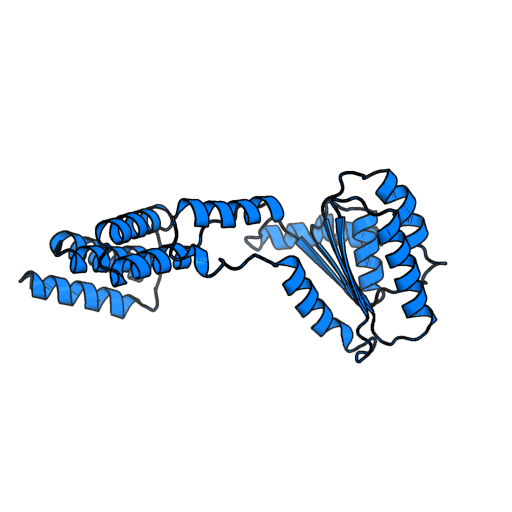 1.00 98.69 202 GLN A N 1
ATOM 1649 C CA . GLN A 1 202 ? -14.256 -8.277 21.734 1.00 98.69 202 GLN A CA 1
ATOM 1650 C C . GLN A 1 202 ? -13.214 -8.921 20.809 1.00 98.69 202 GLN A C 1
ATOM 1652 O O . GLN A 1 202 ? -12.161 -9.360 21.268 1.00 98.69 202 GLN A O 1
ATOM 1657 N N . LEU A 1 203 ? -13.501 -9.041 19.511 1.00 98.25 203 LEU A N 1
ATOM 1658 C CA . LEU A 1 203 ? -12.496 -9.476 18.543 1.00 98.25 203 LEU A CA 1
ATOM 1659 C C . LEU A 1 203 ? -11.389 -8.422 18.407 1.00 98.25 203 LEU A C 1
ATOM 1661 O O . LEU A 1 203 ? -10.213 -8.783 18.363 1.00 98.25 203 LEU A O 1
ATOM 1665 N N . ASN A 1 204 ? -11.759 -7.140 18.388 1.00 98.56 204 ASN A N 1
ATOM 1666 C CA . ASN A 1 204 ? -10.822 -6.028 18.280 1.00 98.56 204 ASN A CA 1
ATOM 1667 C C . ASN A 1 204 ? -9.844 -5.996 19.469 1.00 98.56 204 ASN A C 1
ATOM 1669 O O . ASN A 1 204 ? -8.636 -5.938 19.259 1.00 98.56 204 ASN A O 1
ATOM 1673 N N . THR A 1 205 ? -10.330 -6.174 20.706 1.00 98.50 205 THR A N 1
ATOM 1674 C CA . THR A 1 205 ? -9.470 -6.240 21.908 1.00 98.50 205 THR A CA 1
ATOM 1675 C C . THR A 1 205 ? -8.517 -7.433 21.906 1.00 98.50 205 THR A C 1
ATOM 1677 O O . THR A 1 205 ? -7.395 -7.330 22.398 1.00 98.50 205 THR A O 1
ATOM 1680 N N . LYS A 1 206 ? -8.918 -8.571 21.325 1.00 98.00 206 LYS A N 1
ATOM 1681 C CA . LYS A 1 206 ? -8.037 -9.742 21.174 1.00 98.00 206 LYS A CA 1
ATOM 1682 C C . LYS A 1 206 ? -6.939 -9.512 20.142 1.00 98.00 206 LYS A C 1
ATOM 1684 O O . LYS A 1 206 ? -5.829 -10.000 20.330 1.00 98.00 206 LYS A O 1
ATOM 1689 N N . LYS A 1 207 ? -7.254 -8.810 19.051 1.00 97.06 207 LYS A N 1
ATOM 1690 C CA . LYS A 1 207 ? -6.314 -8.555 17.955 1.00 97.06 207 LYS A CA 1
ATOM 1691 C C . LYS A 1 207 ? -5.361 -7.397 18.262 1.00 97.06 207 LYS A C 1
ATOM 1693 O O . LYS A 1 207 ? -4.190 -7.461 17.900 1.00 97.06 207 LYS A O 1
ATOM 1698 N N . TYR A 1 208 ? -5.843 -6.390 18.986 1.00 97.75 208 TYR A N 1
ATOM 1699 C CA . TYR A 1 208 ? -5.108 -5.172 19.320 1.00 97.75 208 TYR A CA 1
ATOM 1700 C C . TYR A 1 208 ? -5.069 -4.921 20.839 1.00 97.75 208 TYR A C 1
ATOM 1702 O O . TYR A 1 208 ? -5.488 -3.862 21.300 1.00 97.75 208 TYR A O 1
ATOM 1710 N N . PRO A 1 209 ? -4.518 -5.846 21.650 1.00 97.75 209 PRO A N 1
ATOM 1711 C CA . PRO A 1 209 ? -4.589 -5.787 23.120 1.00 97.75 209 PRO A CA 1
ATOM 1712 C C . PRO A 1 209 ? -3.809 -4.625 23.762 1.00 97.75 209 PRO A C 1
ATOM 1714 O O . PRO A 1 209 ? -3.857 -4.424 24.977 1.00 97.75 209 PRO A O 1
ATOM 1717 N N . ASN A 1 210 ? -3.044 -3.879 22.965 1.00 96.19 210 ASN A N 1
ATOM 1718 C CA . ASN A 1 210 ? -2.286 -2.713 23.413 1.00 96.19 210 ASN A CA 1
ATOM 1719 C C . ASN A 1 210 ? -2.938 -1.383 23.015 1.00 96.19 210 ASN A C 1
ATOM 1721 O O . ASN A 1 210 ? -2.443 -0.342 23.435 1.00 96.19 210 ASN A O 1
ATOM 1725 N N . SER A 1 211 ? -4.017 -1.402 22.228 1.00 98.00 211 SER A N 1
ATOM 1726 C CA . SER A 1 211 ? -4.786 -0.197 21.918 1.00 98.00 211 SER A CA 1
ATOM 1727 C C . SER A 1 211 ? -5.731 0.115 23.073 1.00 98.00 211 SER A C 1
ATOM 1729 O O . SER A 1 211 ? -6.408 -0.774 23.579 1.00 98.00 211 SER A O 1
ATOM 1731 N N . ALA A 1 212 ? -5.774 1.369 23.516 1.00 98.44 212 ALA A N 1
ATOM 1732 C CA . ALA A 1 212 ? -6.738 1.819 24.516 1.00 98.44 212 ALA A CA 1
ATOM 1733 C C . ALA A 1 212 ? -8.146 1.947 23.919 1.00 98.44 212 ALA A C 1
ATOM 1735 O O . ALA A 1 212 ? -9.125 1.507 24.522 1.00 98.44 212 ALA A O 1
ATOM 1736 N N . ASN A 1 213 ? -8.211 2.469 22.693 1.00 98.62 213 ASN A N 1
ATOM 1737 C CA . ASN A 1 213 ? -9.433 2.702 21.935 1.00 98.62 213 ASN A CA 1
ATOM 1738 C C . ASN A 1 213 ? -10.312 1.443 21.831 1.00 98.62 213 ASN A C 1
ATOM 1740 O O . ASN A 1 213 ? -11.514 1.517 22.055 1.00 98.62 213 ASN A O 1
ATOM 1744 N N . VAL A 1 214 ? -9.730 0.262 21.584 1.00 98.69 214 VAL A N 1
ATOM 1745 C CA . VAL A 1 214 ? -10.531 -0.974 21.453 1.00 98.69 214 VAL A CA 1
ATOM 1746 C C . VAL A 1 214 ? -11.253 -1.385 22.737 1.00 98.69 214 VAL A C 1
ATOM 1748 O O . VAL A 1 214 ? -12.309 -2.016 22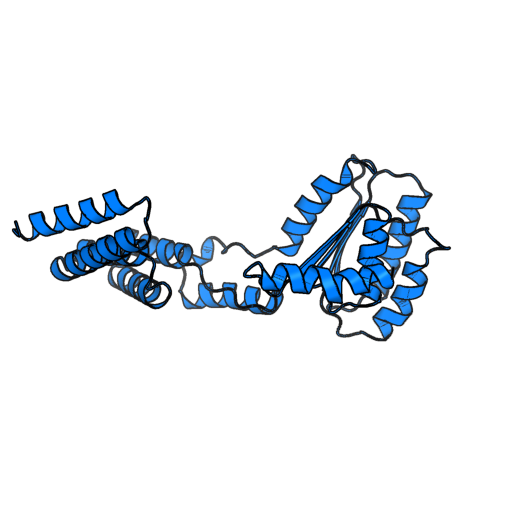.663 1.00 98.69 214 VAL A O 1
ATOM 1751 N N . TYR A 1 215 ? -10.701 -1.054 23.907 1.00 98.81 215 TYR A N 1
ATOM 1752 C CA . TYR A 1 215 ? -11.358 -1.314 25.187 1.00 98.81 215 TYR A CA 1
ATOM 1753 C C . TYR A 1 215 ? -12.409 -0.253 25.489 1.00 98.81 215 TYR A C 1
ATOM 1755 O O . TYR A 1 215 ? -13.469 -0.602 25.997 1.00 98.81 215 TYR A O 1
ATOM 1763 N N . ASP A 1 216 ? -12.160 1.005 25.128 1.00 98.81 216 ASP A N 1
ATOM 1764 C CA . ASP A 1 216 ? -13.154 2.070 25.263 1.00 98.81 216 ASP A CA 1
ATOM 1765 C C . ASP A 1 216 ? -14.404 1.756 24.427 1.00 98.81 216 ASP A C 1
ATOM 1767 O O . ASP A 1 216 ? -15.500 1.663 24.975 1.00 98.81 216 ASP A O 1
ATOM 1771 N N . SER A 1 217 ? -14.227 1.407 23.148 1.00 98.81 217 SER A N 1
ATOM 1772 C CA . SER A 1 217 ? -15.333 1.016 22.264 1.00 98.81 217 SER A CA 1
ATOM 1773 C C . SER A 1 217 ? -16.080 -0.237 22.750 1.00 98.81 217 SER A C 1
ATOM 1775 O O . SER A 1 217 ? -17.304 -0.329 22.635 1.00 98.81 217 SER A O 1
ATOM 1777 N N . LEU A 1 218 ? -15.378 -1.213 23.345 1.00 98.88 218 LEU A N 1
ATOM 1778 C CA . LEU A 1 218 ? -16.035 -2.359 23.987 1.00 98.88 218 LEU A CA 1
ATOM 1779 C C . LEU A 1 218 ? -16.838 -1.934 25.229 1.00 98.88 218 LEU A C 1
ATOM 1781 O O . LEU A 1 218 ? -17.914 -2.483 25.478 1.00 98.88 218 LEU A O 1
ATOM 1785 N N . GLY A 1 219 ? -16.327 -0.968 25.994 1.00 98.75 219 GLY A N 1
ATOM 1786 C CA . GLY A 1 219 ? -17.023 -0.350 27.118 1.00 98.75 219 GLY A CA 1
ATOM 1787 C C . GLY A 1 219 ? -18.339 0.296 26.690 1.00 98.75 219 GLY A C 1
ATOM 1788 O O . GLY A 1 219 ? -19.378 -0.034 27.263 1.00 98.75 219 GLY A O 1
ATOM 1789 N N . GLU A 1 220 ? -18.317 1.097 25.625 1.00 98.69 220 GLU A N 1
ATOM 1790 C CA . GLU A 1 220 ? -19.513 1.735 25.054 1.00 98.69 220 GLU A CA 1
ATOM 1791 C C . GLU A 1 220 ? -20.536 0.702 24.566 1.00 98.69 220 GLU A C 1
ATOM 1793 O O . GLU A 1 220 ? -21.737 0.841 24.804 1.00 98.69 220 GLU A O 1
ATOM 1798 N N . GLY A 1 221 ? -20.070 -0.385 23.941 1.00 98.62 221 GLY A N 1
ATOM 1799 C CA . GLY A 1 221 ? -20.934 -1.495 23.541 1.00 98.62 221 GLY A CA 1
ATOM 1800 C C . GLY A 1 221 ? -21.667 -2.136 24.727 1.00 98.62 221 GLY A C 1
ATOM 1801 O O . GLY A 1 221 ? -22.870 -2.390 24.647 1.00 98.62 221 GLY A O 1
ATOM 1802 N N . TYR A 1 222 ? -20.971 -2.376 25.845 1.00 98.75 222 TYR A N 1
ATOM 1803 C CA . TYR A 1 222 ? -21.601 -2.893 27.064 1.00 98.75 222 TYR A CA 1
ATOM 1804 C C . TYR A 1 222 ? -22.529 -1.876 27.727 1.00 98.75 222 TYR A C 1
ATOM 1806 O O . TYR A 1 222 ? -23.594 -2.259 28.207 1.00 98.75 222 TYR A O 1
ATOM 1814 N N . GLU A 1 223 ? -22.150 -0.599 27.753 1.00 98.44 223 GLU A N 1
ATOM 1815 C CA . GLU A 1 223 ? -22.979 0.476 28.297 1.00 98.44 223 GLU A CA 1
ATOM 1816 C C . GLU A 1 223 ? -24.315 0.577 27.557 1.00 98.44 223 GLU A C 1
ATOM 1818 O O . GLU A 1 223 ? -25.364 0.585 28.201 1.00 98.44 223 GLU A O 1
ATOM 1823 N N . ALA A 1 224 ? -24.293 0.544 26.222 1.00 98.00 224 ALA A N 1
ATOM 1824 C CA . ALA A 1 224 ? -25.501 0.559 25.398 1.00 98.00 224 ALA A CA 1
ATOM 1825 C C . ALA A 1 224 ? -26.408 -0.662 25.639 1.00 98.00 224 ALA A C 1
ATOM 1827 O O . ALA A 1 224 ? -27.630 -0.548 25.584 1.00 98.00 224 ALA A O 1
ATOM 1828 N N . MET A 1 225 ? -25.823 -1.822 25.959 1.00 97.62 225 MET A N 1
ATOM 1829 C CA . MET A 1 225 ? -26.564 -3.034 26.329 1.00 97.62 225 MET A CA 1
ATOM 1830 C C . MET A 1 225 ? -27.081 -3.010 27.785 1.00 97.62 225 MET A C 1
ATOM 1832 O O . MET A 1 225 ? -27.822 -3.903 28.192 1.00 97.62 225 MET A O 1
ATOM 1836 N N . GLY A 1 226 ? -26.699 -2.011 28.591 1.00 97.19 226 GLY A N 1
ATOM 1837 C CA . GLY A 1 226 ? -27.040 -1.910 30.016 1.00 97.19 226 GLY A CA 1
ATOM 1838 C C . GLY A 1 226 ? -26.142 -2.735 30.949 1.00 97.19 226 GLY A C 1
ATOM 1839 O O . GLY A 1 226 ? -26.419 -2.867 32.141 1.00 97.19 226 GLY A O 1
ATOM 1840 N N . GLU A 1 227 ? -25.040 -3.280 30.439 1.00 98.06 227 GLU A N 1
ATOM 1841 C CA . GLU A 1 227 ? -24.063 -4.086 31.176 1.00 98.06 227 GLU A CA 1
ATOM 1842 C C . GLU A 1 227 ? -23.019 -3.183 31.868 1.00 98.06 227 GLU A C 1
ATOM 1844 O O . GLU A 1 227 ? -21.810 -3.293 31.652 1.00 98.06 227 GLU A O 1
ATOM 1849 N N . PHE A 1 228 ? -23.486 -2.268 32.722 1.00 98.00 228 PHE A N 1
ATOM 1850 C CA . PHE A 1 228 ? -22.692 -1.161 33.280 1.00 98.00 228 PHE A CA 1
ATOM 1851 C C . PHE A 1 228 ? -21.421 -1.586 34.031 1.00 98.00 228 PHE A C 1
ATOM 1853 O O . PHE A 1 228 ? -20.389 -0.920 33.950 1.00 98.00 228 PHE A O 1
ATOM 1860 N N . VAL A 1 229 ? -21.448 -2.722 34.737 1.00 98.06 229 VAL A N 1
ATOM 1861 C CA . VAL A 1 229 ? -20.253 -3.236 35.432 1.00 98.06 229 VAL A CA 1
ATOM 1862 C C . VAL A 1 229 ? -19.158 -3.609 34.429 1.00 98.06 229 VAL A C 1
ATOM 1864 O O . VAL A 1 229 ? -18.004 -3.224 34.624 1.00 98.06 229 VAL A O 1
ATOM 1867 N N . LYS A 1 230 ? -19.521 -4.286 33.331 1.00 98.44 230 LYS A N 1
ATOM 1868 C CA . LYS A 1 230 ? -18.579 -4.647 32.261 1.00 98.44 230 LYS A CA 1
ATOM 1869 C C . LYS A 1 230 ? -18.092 -3.411 31.513 1.00 98.44 230 LYS A C 1
ATOM 1871 O O . LYS A 1 230 ? -16.914 -3.347 31.169 1.00 98.44 230 LYS A O 1
ATOM 1876 N N . ALA A 1 231 ? -18.966 -2.428 31.291 1.00 98.69 231 ALA A N 1
ATOM 1877 C CA . ALA A 1 231 ? -18.584 -1.157 30.681 1.00 98.69 231 ALA A CA 1
ATOM 1878 C C . ALA A 1 231 ? -17.483 -0.464 31.497 1.00 98.69 231 ALA A C 1
ATOM 1880 O O . ALA A 1 231 ? -16.398 -0.202 30.982 1.00 98.69 231 ALA A O 1
ATOM 1881 N N . ARG A 1 232 ? -17.704 -0.299 32.810 1.00 98.56 232 ARG A N 1
ATOM 1882 C CA . ARG A 1 232 ? -16.726 0.288 33.741 1.00 98.56 232 ARG A CA 1
ATOM 1883 C C . ARG A 1 232 ? -15.385 -0.443 33.716 1.00 98.56 232 ARG A C 1
ATOM 1885 O O . ARG A 1 232 ? -14.339 0.197 33.718 1.00 98.56 232 ARG A O 1
ATOM 1892 N N . GLU A 1 233 ? -15.407 -1.776 33.747 1.00 98.50 233 GLU A N 1
ATOM 1893 C CA . GLU A 1 233 ? -14.188 -2.593 33.700 1.00 98.50 233 GLU A CA 1
ATOM 1894 C C . GLU A 1 233 ? -13.382 -2.334 32.424 1.00 98.50 233 GLU A C 1
ATOM 1896 O O . GLU A 1 233 ? -12.167 -2.171 32.494 1.00 98.50 233 GLU A O 1
ATOM 1901 N N . ASN A 1 234 ? -14.048 -2.224 31.273 1.00 98.75 234 ASN A N 1
ATOM 1902 C CA . ASN A 1 234 ? -13.377 -1.947 30.006 1.00 98.75 234 ASN A CA 1
ATOM 1903 C C . ASN A 1 234 ? -12.870 -0.502 29.913 1.00 98.75 234 ASN A C 1
ATOM 1905 O O . ASN A 1 234 ? -11.734 -0.301 29.491 1.00 98.75 234 ASN A O 1
ATOM 1909 N N . TYR A 1 235 ? -13.626 0.486 30.401 1.00 98.81 235 TYR A N 1
ATOM 1910 C CA . TYR A 1 235 ? -13.137 1.867 30.494 1.00 98.81 235 TYR A CA 1
ATOM 1911 C C . TYR A 1 235 ? -11.909 1.993 31.405 1.00 98.81 235 TYR A C 1
ATOM 1913 O O . TYR A 1 235 ? -10.981 2.736 31.095 1.00 98.81 235 TYR A O 1
ATOM 1921 N N . ALA A 1 236 ? -11.847 1.233 32.503 1.00 98.69 236 ALA A N 1
ATOM 1922 C CA . ALA A 1 236 ? -10.662 1.201 33.359 1.00 98.69 236 ALA A CA 1
ATOM 1923 C C . ALA A 1 236 ? -9.433 0.650 32.618 1.00 98.69 236 ALA A C 1
ATOM 1925 O O . ALA A 1 236 ? -8.352 1.232 32.716 1.00 98.69 236 ALA A O 1
ATOM 1926 N N . ILE A 1 237 ? -9.606 -0.416 31.826 1.00 98.69 237 ILE A N 1
ATOM 1927 C CA . ILE A 1 237 ? -8.535 -0.958 30.976 1.00 98.69 237 ILE A CA 1
ATOM 1928 C C . ILE A 1 237 ? -8.118 0.070 29.914 1.00 98.69 237 ILE A C 1
ATOM 1930 O O . ILE A 1 237 ? -6.925 0.263 29.695 1.00 98.69 237 ILE A O 1
ATOM 1934 N N . ALA A 1 238 ? -9.070 0.762 29.280 1.00 98.75 238 ALA A N 1
ATOM 1935 C CA . ALA A 1 238 ? -8.778 1.804 28.296 1.00 98.75 238 ALA A CA 1
ATOM 1936 C C . ALA A 1 238 ? -7.928 2.937 28.895 1.00 98.75 238 ALA A C 1
ATOM 1938 O O . ALA A 1 238 ? -6.932 3.340 28.297 1.00 98.75 238 ALA A O 1
ATOM 1939 N N . VAL A 1 239 ? -8.254 3.402 30.107 1.00 98.75 239 VAL A N 1
ATOM 1940 C CA . VAL A 1 239 ? -7.447 4.401 30.830 1.00 98.75 239 VAL A CA 1
ATOM 1941 C C . VAL A 1 239 ? -6.036 3.878 31.105 1.00 98.75 239 VAL A C 1
ATOM 1943 O O . VAL A 1 239 ? -5.070 4.573 30.796 1.00 98.75 239 VAL A O 1
ATOM 1946 N N . GLU A 1 240 ? -5.899 2.650 31.614 1.00 98.50 240 GLU A N 1
ATOM 1947 C CA . GLU A 1 240 ? -4.591 2.038 31.885 1.00 98.50 240 GLU A CA 1
ATOM 1948 C C . GLU A 1 240 ? -3.729 1.962 30.611 1.00 98.50 240 GLU A C 1
ATOM 1950 O O . GLU A 1 240 ? -2.565 2.371 30.599 1.00 98.50 240 GLU A O 1
ATOM 1955 N N . LYS A 1 241 ? -4.308 1.481 29.505 1.00 98.25 241 LYS A N 1
ATOM 1956 C CA . LYS A 1 241 ? -3.627 1.383 28.207 1.00 98.25 241 LYS A CA 1
ATOM 1957 C C . LYS A 1 241 ? -3.292 2.753 27.627 1.00 98.25 241 LYS A C 1
ATOM 1959 O O . LYS A 1 241 ? -2.209 2.928 27.061 1.00 98.25 241 LYS A O 1
ATOM 1964 N N . GLY A 1 242 ? -4.183 3.727 27.787 1.00 98.25 242 GLY A N 1
ATOM 1965 C CA . GLY A 1 242 ? -3.972 5.097 27.331 1.00 98.25 242 GLY A CA 1
ATOM 1966 C C . GLY A 1 242 ? -2.822 5.774 28.077 1.00 98.25 242 GLY A C 1
ATOM 1967 O O . GLY A 1 242 ? -1.998 6.445 27.464 1.00 98.25 242 GLY A O 1
ATOM 1968 N N . GLU A 1 243 ? -2.695 5.529 29.383 1.00 98.00 243 GLU A N 1
ATOM 1969 C CA . GLU A 1 243 ? -1.569 6.008 30.193 1.00 98.00 243 GLU A CA 1
ATOM 1970 C C . GLU A 1 243 ? -0.241 5.365 29.783 1.00 98.00 243 GLU A C 1
ATOM 1972 O O . GLU A 1 243 ? 0.759 6.066 29.639 1.00 98.00 243 GLU A O 1
ATOM 1977 N N . GLN A 1 244 ? -0.229 4.048 29.554 1.00 97.38 244 GLN A N 1
ATOM 1978 C CA . GLN A 1 244 ? 0.974 3.311 29.143 1.00 97.38 244 GLN A CA 1
ATOM 1979 C C . GLN A 1 244 ? 1.501 3.752 27.772 1.00 97.38 244 GLN A C 1
ATOM 1981 O O . GLN A 1 244 ? 2.712 3.782 27.554 1.00 97.38 244 GLN A O 1
ATOM 1986 N N . SER A 1 245 ? 0.598 4.066 26.844 1.00 95.88 245 SER A N 1
ATOM 1987 C CA . SER A 1 245 ? 0.937 4.420 25.461 1.00 95.88 245 SER A CA 1
ATOM 1988 C C . SER A 1 245 ? 1.096 5.923 25.223 1.00 95.88 245 SER A C 1
ATOM 1990 O O . SER A 1 245 ? 1.635 6.311 24.187 1.00 95.88 245 SER A O 1
ATOM 1992 N N . GLY A 1 246 ? 0.659 6.771 26.161 1.00 96.19 246 GLY A N 1
ATOM 1993 C CA . GLY A 1 246 ? 0.569 8.215 25.941 1.00 96.19 246 GLY A CA 1
ATOM 1994 C C . GLY A 1 246 ? -0.495 8.580 24.901 1.00 96.19 246 GLY A C 1
ATOM 1995 O O . GLY A 1 246 ? -0.278 9.491 24.103 1.00 96.19 246 GLY A O 1
ATOM 1996 N N . ASP A 1 247 ? -1.613 7.847 24.882 1.00 97.12 247 ASP A N 1
ATOM 1997 C CA . ASP A 1 247 ? -2.693 8.020 23.907 1.00 97.12 247 ASP A CA 1
ATOM 1998 C C . ASP A 1 247 ? -3.301 9.438 24.008 1.00 97.12 247 ASP A C 1
ATOM 2000 O O . ASP A 1 247 ? -3.704 9.859 25.102 1.00 97.12 247 ASP A O 1
ATOM 2004 N N . PRO A 1 248 ? -3.399 10.193 22.895 1.00 97.31 248 PRO A N 1
ATOM 2005 C CA . PRO A 1 248 ? -3.978 11.537 22.896 1.00 97.31 248 PRO A CA 1
ATOM 2006 C C . PRO A 1 248 ? -5.448 11.582 23.345 1.00 97.31 248 PRO A C 1
ATOM 2008 O O . PRO A 1 248 ? -5.902 12.624 23.820 1.00 97.31 248 PRO A O 1
ATOM 2011 N N . ASN A 1 249 ? -6.181 10.471 23.242 1.00 97.75 249 ASN A N 1
ATOM 2012 C CA . ASN A 1 249 ? -7.581 10.355 23.648 1.00 97.75 249 ASN A CA 1
ATOM 2013 C C . ASN A 1 249 ? -7.758 9.962 25.124 1.00 97.75 249 ASN A C 1
ATOM 2015 O O . ASN A 1 249 ? -8.891 9.844 25.586 1.00 97.75 249 ASN A O 1
ATOM 2019 N N . LEU A 1 250 ? -6.681 9.828 25.909 1.00 98.31 250 LEU A N 1
ATOM 2020 C CA . LEU A 1 250 ? -6.761 9.507 27.341 1.00 98.31 250 LEU A CA 1
ATOM 2021 C C . LEU A 1 250 ? -7.771 10.364 28.144 1.00 98.31 250 LEU A C 1
ATOM 2023 O O . LEU A 1 250 ? -8.456 9.805 29.009 1.00 98.31 250 LEU A O 1
ATOM 2027 N N . PRO A 1 251 ? -7.931 11.684 27.901 1.00 98.50 251 PRO A N 1
ATOM 2028 C CA . PRO A 1 251 ? -8.961 12.471 28.581 1.00 98.50 251 PRO A CA 1
ATOM 2029 C C . PRO A 1 251 ? -10.390 11.965 28.335 1.00 98.50 251 PRO A C 1
ATOM 2031 O O . PRO A 1 251 ? -11.211 12.027 29.248 1.00 98.50 251 PRO A O 1
ATOM 2034 N N . ILE A 1 252 ? -10.671 11.440 27.138 1.00 98.38 252 ILE A N 1
ATOM 2035 C CA . ILE A 1 252 ? -11.975 10.875 26.766 1.00 98.38 252 ILE A CA 1
ATOM 2036 C C . ILE A 1 252 ? -12.215 9.592 27.563 1.00 98.38 252 ILE A C 1
ATOM 2038 O O . ILE A 1 252 ? -13.214 9.500 28.272 1.00 98.38 252 ILE A O 1
ATOM 2042 N N . TYR A 1 253 ? -11.250 8.667 27.569 1.00 98.56 253 TYR A N 1
ATOM 2043 C CA . TYR A 1 253 ? -11.368 7.399 28.302 1.00 98.56 253 TYR A CA 1
ATOM 2044 C C . TYR A 1 253 ? -11.589 7.623 29.808 1.00 98.56 253 TYR A C 1
ATOM 2046 O O . TYR A 1 253 ? -12.410 6.963 30.446 1.00 98.56 253 TYR A O 1
ATOM 2054 N N . ARG A 1 254 ? -10.897 8.612 30.398 1.00 98.56 254 ARG A N 1
ATOM 2055 C CA . ARG A 1 254 ? -11.098 9.000 31.806 1.00 98.56 254 ARG A CA 1
ATOM 2056 C C . ARG A 1 254 ? -12.494 9.555 32.057 1.00 98.56 254 ARG A C 1
ATOM 2058 O O . ARG A 1 254 ? -13.070 9.290 33.111 1.00 98.56 254 ARG A O 1
ATOM 2065 N N . GLN A 1 255 ? -13.030 10.323 31.112 1.00 98.50 255 GLN A N 1
ATOM 2066 C CA . GLN A 1 255 ? -14.377 10.862 31.220 1.00 98.50 255 GLN A CA 1
ATOM 2067 C C . GLN A 1 255 ? -15.431 9.751 31.137 1.00 98.50 255 GLN A C 1
ATOM 2069 O O . GLN A 1 255 ? -16.343 9.743 31.960 1.00 98.50 255 GLN A O 1
ATOM 2074 N N . HIS A 1 256 ? -15.281 8.793 30.218 1.00 98.56 256 HIS A N 1
ATOM 2075 C CA . HIS A 1 256 ? -16.156 7.621 30.124 1.00 98.56 256 HIS A CA 1
ATOM 2076 C C . HIS A 1 256 ? -16.136 6.793 31.416 1.00 98.56 256 HIS A C 1
ATOM 2078 O O . HIS A 1 256 ? -17.190 6.514 31.993 1.00 98.56 256 HIS A O 1
ATOM 2084 N N . LEU A 1 257 ? -14.944 6.497 31.951 1.00 98.62 257 LEU A N 1
ATOM 2085 C CA . LEU A 1 257 ? -14.807 5.788 33.225 1.00 98.62 257 LEU A CA 1
ATOM 2086 C C . LEU A 1 257 ? -15.501 6.530 34.373 1.00 98.62 257 LEU A C 1
AT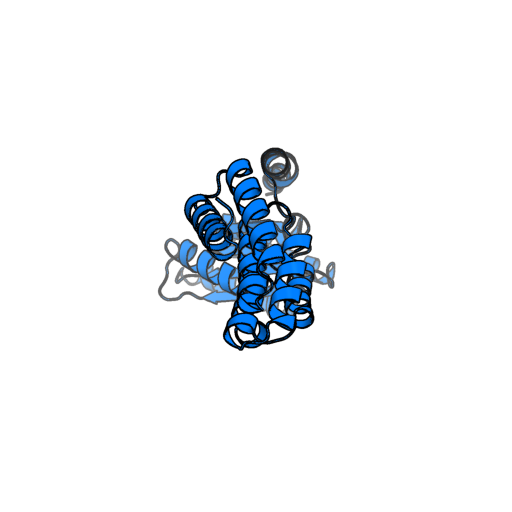OM 2088 O O . LEU A 1 257 ? -16.245 5.915 35.138 1.00 98.62 257 LEU A O 1
ATOM 2092 N N . LYS A 1 258 ? -15.278 7.843 34.482 1.00 98.19 258 LYS A N 1
ATOM 2093 C CA . LYS A 1 258 ? -15.881 8.675 35.525 1.00 98.19 258 LYS A CA 1
ATOM 2094 C C . LYS A 1 258 ? -17.409 8.668 35.435 1.00 98.19 258 LYS A C 1
ATOM 2096 O O . LYS A 1 258 ? -18.068 8.417 36.440 1.00 98.19 258 LYS A O 1
ATOM 2101 N N . ASN A 1 259 ? -17.965 8.890 34.243 1.00 97.75 259 ASN A N 1
ATOM 2102 C CA . ASN A 1 259 ? -19.414 8.864 34.023 1.00 97.75 259 ASN A CA 1
ATOM 2103 C C . ASN A 1 259 ? -20.012 7.519 34.457 1.00 97.75 259 ASN A C 1
ATOM 2105 O O . ASN A 1 259 ? -21.037 7.472 35.134 1.00 97.75 259 ASN A O 1
ATOM 2109 N N . MET A 1 260 ? -19.333 6.420 34.123 1.00 97.94 260 MET A N 1
ATOM 2110 C CA . MET A 1 260 ? -19.789 5.082 34.482 1.00 97.94 260 MET A CA 1
ATOM 2111 C C . MET A 1 260 ? -19.686 4.798 35.990 1.00 97.94 260 MET A C 1
ATOM 2113 O O . MET A 1 260 ? -20.538 4.113 36.557 1.00 97.94 260 MET A O 1
ATOM 2117 N N . GLN A 1 261 ? -18.668 5.327 36.675 1.00 97.31 261 GLN A N 1
ATOM 2118 C CA . GLN A 1 261 ? -18.559 5.241 38.136 1.00 97.31 261 GLN A CA 1
ATOM 2119 C C . GLN A 1 261 ? -19.699 5.996 38.830 1.00 97.31 261 GLN A C 1
ATOM 2121 O O . GLN A 1 261 ? -20.330 5.441 39.732 1.00 97.31 261 GLN A O 1
ATOM 2126 N N . GLU A 1 262 ? -20.018 7.205 38.359 1.00 96.38 262 GLU A N 1
ATOM 2127 C CA . GLU A 1 262 ? -21.141 8.004 38.860 1.00 96.38 262 GLU A CA 1
ATOM 2128 C C . GLU A 1 262 ? -22.481 7.281 38.657 1.00 96.38 262 GLU A C 1
ATOM 2130 O O . GLU A 1 262 ? -23.266 7.167 39.601 1.00 96.38 262 GLU A O 1
ATOM 2135 N N . GLN A 1 263 ? -22.706 6.703 37.472 1.00 94.38 263 GLN A N 1
ATOM 2136 C CA . GLN A 1 263 ? -23.900 5.909 37.152 1.00 94.38 263 GLN A CA 1
ATOM 2137 C C . GLN A 1 263 ? -24.073 4.694 38.083 1.00 94.38 263 GLN A C 1
ATOM 2139 O O . GLN A 1 263 ? -25.194 4.312 38.418 1.00 94.38 263 GLN A O 1
ATOM 2144 N N . LEU A 1 264 ? -22.967 4.091 38.529 1.00 95.31 264 LEU A N 1
ATOM 2145 C CA . LEU A 1 264 ? -22.953 2.955 39.458 1.00 95.31 264 LEU A CA 1
ATOM 2146 C C . LEU A 1 264 ? -22.965 3.366 40.942 1.00 95.31 264 LEU A C 1
ATOM 2148 O O . LEU A 1 264 ? -22.974 2.491 41.810 1.00 95.31 264 LEU A O 1
ATOM 2152 N N . GLY A 1 265 ? -22.952 4.666 41.255 1.00 93.81 265 GLY A N 1
ATOM 2153 C CA . GLY A 1 265 ? -22.893 5.169 42.631 1.00 93.81 265 GLY A CA 1
ATOM 2154 C C . GLY A 1 265 ? -21.559 4.898 43.338 1.00 93.81 265 GLY A C 1
ATOM 2155 O O . GLY A 1 265 ? -21.520 4.810 44.565 1.00 93.81 265 GLY A O 1
ATOM 2156 N N . LEU A 1 266 ? -20.475 4.736 42.577 1.00 80.75 266 LEU A N 1
ATOM 2157 C CA . LEU A 1 266 ? -19.122 4.539 43.090 1.00 80.75 266 LEU A CA 1
ATOM 2158 C C . LEU A 1 266 ? -18.424 5.906 43.141 1.00 80.75 266 LEU A C 1
ATOM 2160 O O . LEU A 1 266 ? -18.255 6.539 42.102 1.00 80.75 266 LEU A O 1
ATOM 2164 N N . GLN A 1 267 ? -18.070 6.366 44.346 1.00 61.44 267 GLN A N 1
ATOM 2165 C CA . GLN A 1 267 ? -17.266 7.580 44.563 1.00 61.44 267 GLN A CA 1
ATOM 2166 C C . GLN A 1 267 ? -15.771 7.279 44.512 1.00 61.44 267 GLN A C 1
ATOM 2168 O O . GLN A 1 267 ? -15.374 6.210 45.033 1.00 61.44 267 GLN A O 1
#